Protein AF-A0A956G0X5-F1 (afdb_monomer_lite)

Radius of gyration: 22.94 Å; chains: 1; bounding box: 57×47×52 Å

Sequence (205 aa):
MPIHPADAVPEKAQKAVDRIFSPLANEHLVLVYDRTVFGSAKKGMLVTDQRIIVYDDEEQRSVRYAQLTYAYWIALDAPHYKLVLTHDDGTSELNIYTNDAAHLDRIVELIRAQAAPDAWRDAEAAASDAREERIAEAAAVASDGRPIRVNSAPHIDPLCPHCEAPLQSVNERTLDGLLGVRYVYFCPSCRKVLGMSHRQGYLLS

Secondary structure (DSSP, 8-state):
-PPPTTS---HHHHHHHHHHHTT-TT--EEEEEE--TTS--SSEEEEESSEEEEE-SS-EEEEEGGGEEEEEEEEEETTEEEEEEEETTS--EEEEEES-HHHHHHHHHHHHHHS-HHHHHHHHHHHHHHHHHHHHHHHHHHHT---------TTSPPBPTTT--B-S--EEEEE--TTSEEEEEE-TTT--EEEEEEE------

Structure (mmCIF, N/CA/C/O backbone):
data_AF-A0A956G0X5-F1
#
_entry.id   AF-A0A956G0X5-F1
#
loop_
_atom_site.group_PDB
_atom_site.id
_atom_site.type_symbol
_atom_site.label_atom_id
_atom_site.label_alt_id
_atom_site.label_comp_id
_atom_site.label_asym_id
_atom_site.label_entity_id
_atom_site.label_seq_id
_atom_site.pdbx_PDB_ins_code
_atom_site.Cartn_x
_atom_site.Cartn_y
_atom_site.Cartn_z
_atom_site.occupancy
_atom_site.B_iso_or_equiv
_atom_site.auth_seq_id
_atom_site.auth_comp_id
_atom_site.auth_asym_id
_atom_site.auth_atom_id
_atom_site.pdbx_PDB_model_num
ATOM 1 N N . MET A 1 1 ? -23.909 -1.892 0.230 1.00 31.11 1 MET A N 1
ATOM 2 C CA . MET A 1 1 ? -25.076 -2.658 0.702 1.00 31.11 1 MET A CA 1
ATOM 3 C C . MET A 1 1 ? -24.613 -3.373 1.962 1.00 31.11 1 MET A C 1
ATOM 5 O O . MET A 1 1 ? -23.587 -4.037 1.859 1.00 31.11 1 MET A O 1
ATOM 9 N N . PRO A 1 2 ? -25.200 -3.131 3.146 1.00 34.50 2 PRO A N 1
ATOM 10 C CA . PRO A 1 2 ? -24.786 -3.844 4.351 1.00 34.50 2 PRO A CA 1
ATOM 11 C C . PRO A 1 2 ? -25.126 -5.326 4.167 1.00 34.50 2 PRO A C 1
ATOM 13 O O . PRO A 1 2 ? -26.226 -5.647 3.724 1.00 34.50 2 PRO A O 1
ATOM 16 N N . ILE A 1 3 ? -24.162 -6.204 4.426 1.00 39.19 3 ILE A N 1
ATOM 17 C CA . ILE A 1 3 ? -24.359 -7.653 4.351 1.00 39.19 3 ILE A CA 1
ATOM 18 C C . ILE A 1 3 ? -25.134 -8.042 5.612 1.00 39.19 3 ILE A C 1
ATOM 20 O O . ILE A 1 3 ? -24.679 -7.757 6.721 1.00 39.19 3 ILE A O 1
ATOM 24 N N . HIS A 1 4 ? -26.327 -8.616 5.458 1.00 35.88 4 HIS A N 1
ATOM 25 C CA . HIS A 1 4 ? -27.122 -9.061 6.597 1.00 35.88 4 HIS A CA 1
ATOM 26 C C . HIS A 1 4 ? -26.483 -10.348 7.156 1.00 35.88 4 HIS A C 1
ATOM 28 O O . HIS A 1 4 ? -26.046 -11.181 6.364 1.00 35.88 4 HIS A O 1
ATOM 34 N N . PRO A 1 5 ? -26.470 -10.597 8.480 1.00 38.72 5 PRO A N 1
ATOM 35 C CA . PRO A 1 5 ? -25.886 -11.815 9.068 1.00 38.72 5 PRO A CA 1
ATOM 36 C C . PRO A 1 5 ? -26.477 -13.146 8.560 1.00 38.72 5 PRO A C 1
ATOM 38 O O . PRO A 1 5 ? -25.968 -14.211 8.893 1.00 38.72 5 PRO A O 1
ATOM 41 N N . ALA A 1 6 ? -27.574 -13.089 7.797 1.00 37.09 6 ALA A N 1
ATOM 42 C CA . ALA A 1 6 ? -28.260 -14.231 7.201 1.00 37.09 6 ALA A CA 1
ATOM 43 C C . ALA A 1 6 ? -27.897 -14.468 5.721 1.00 37.09 6 ALA A C 1
ATOM 45 O O . ALA A 1 6 ? -28.262 -15.507 5.171 1.00 37.09 6 ALA A O 1
ATOM 46 N N . ASP A 1 7 ? -27.183 -13.542 5.076 1.00 45.19 7 ASP A N 1
ATOM 47 C CA . ASP A 1 7 ? -26.684 -13.742 3.721 1.00 45.19 7 ASP A CA 1
ATOM 48 C C . ASP A 1 7 ? -25.451 -14.641 3.805 1.00 45.19 7 ASP A C 1
ATOM 50 O O . ASP A 1 7 ? -24.482 -14.312 4.490 1.00 45.19 7 ASP A O 1
ATOM 54 N N . ALA A 1 8 ? -25.505 -15.804 3.151 1.00 45.50 8 ALA A N 1
ATOM 55 C CA . ALA A 1 8 ? -24.437 -16.793 3.193 1.00 45.50 8 ALA A CA 1
ATOM 56 C C . ALA A 1 8 ? -23.103 -16.150 2.789 1.00 45.50 8 ALA A C 1
ATOM 58 O O . ALA A 1 8 ? -22.844 -15.889 1.612 1.00 45.50 8 ALA A O 1
ATOM 59 N N . VAL A 1 9 ? -22.256 -15.892 3.786 1.00 52.81 9 VAL A N 1
ATOM 60 C CA . VAL A 1 9 ? -20.883 -15.444 3.589 1.00 52.81 9 VAL A CA 1
ATOM 61 C C . VAL A 1 9 ? -20.211 -16.500 2.704 1.00 52.81 9 VAL A C 1
ATOM 63 O O . VAL A 1 9 ? -20.214 -17.677 3.075 1.00 52.81 9 VAL A O 1
ATOM 66 N N . PRO A 1 10 ? -19.673 -16.142 1.519 1.00 61.59 10 PRO A N 1
ATOM 67 C CA . PRO A 1 10 ? -19.017 -17.111 0.649 1.00 61.59 10 PRO A CA 1
ATOM 68 C C . PRO A 1 10 ? -17.988 -17.914 1.447 1.00 61.59 10 PRO A C 1
ATOM 70 O O . PRO A 1 10 ? -17.246 -17.326 2.227 1.00 61.59 10 PRO A O 1
ATOM 73 N N . GLU A 1 11 ? -17.894 -19.231 1.248 1.00 60.16 11 GLU A N 1
ATOM 74 C CA . GLU A 1 11 ? -17.030 -20.135 2.039 1.00 60.16 11 GLU A CA 1
ATOM 75 C C . GLU A 1 11 ? -15.581 -19.616 2.201 1.00 60.16 11 GLU A C 1
ATOM 77 O O . GLU A 1 11 ? -14.919 -19.844 3.211 1.00 60.16 11 GLU A O 1
ATOM 82 N N . LYS A 1 12 ? -15.085 -18.857 1.216 1.00 56.78 12 LYS A N 1
ATOM 83 C CA . LYS A 1 12 ? -13.779 -18.182 1.261 1.00 56.78 12 LYS A CA 1
ATOM 84 C C . LYS A 1 12 ? -13.728 -17.003 2.231 1.00 56.78 12 LYS A C 1
ATOM 86 O O . LYS A 1 12 ? -12.750 -16.871 2.959 1.00 56.78 12 LYS A O 1
ATOM 91 N N . ALA A 1 13 ? -14.765 -16.172 2.249 1.00 55.47 13 ALA A N 1
ATOM 92 C CA . ALA A 1 13 ? -14.918 -15.129 3.249 1.00 55.47 13 ALA A CA 1
ATOM 93 C C . ALA A 1 13 ? -15.118 -15.753 4.635 1.00 55.47 13 ALA A C 1
ATOM 95 O O . ALA A 1 13 ? -14.538 -15.244 5.580 1.00 55.47 13 ALA A O 1
ATOM 96 N N . GLN A 1 14 ? -15.789 -16.906 4.748 1.00 64.94 14 GLN A N 1
ATOM 97 C CA . GLN A 1 14 ? -15.872 -17.637 6.015 1.00 64.94 14 GLN A CA 1
ATOM 98 C C . GLN A 1 14 ? -14.503 -18.164 6.464 1.00 64.94 14 GLN A C 1
ATOM 100 O O . GLN A 1 14 ? -14.153 -17.996 7.615 1.00 64.94 14 GLN A O 1
ATOM 105 N N . LYS A 1 15 ? -13.666 -18.708 5.571 1.00 67.06 15 LYS A N 1
ATOM 106 C CA . LYS A 1 15 ? -12.288 -19.126 5.908 1.00 67.06 15 LYS A CA 1
ATOM 107 C C . LYS A 1 15 ? -11.374 -17.958 6.283 1.00 67.06 15 LYS A C 1
ATOM 109 O O . LYS A 1 15 ? -10.538 -18.100 7.174 1.00 67.06 15 LYS A O 1
ATOM 1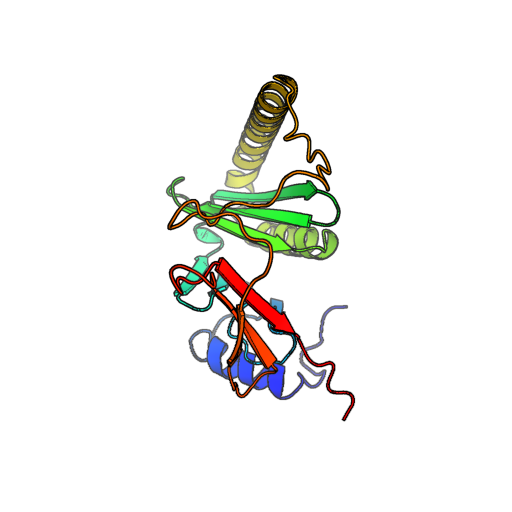14 N N . ALA A 1 16 ? -11.505 -16.827 5.587 1.00 61.84 16 ALA A N 1
ATOM 115 C CA . ALA A 1 16 ? -10.827 -15.588 5.951 1.00 61.84 16 ALA A CA 1
ATOM 116 C C . ALA A 1 16 ? -11.294 -15.132 7.333 1.00 61.84 16 ALA A C 1
ATOM 118 O O . ALA A 1 16 ? -10.460 -14.850 8.185 1.00 61.84 16 ALA A O 1
ATOM 119 N N . VAL A 1 17 ? -12.609 -15.161 7.565 1.00 64.38 17 VAL A N 1
ATOM 120 C CA . VAL A 1 17 ? -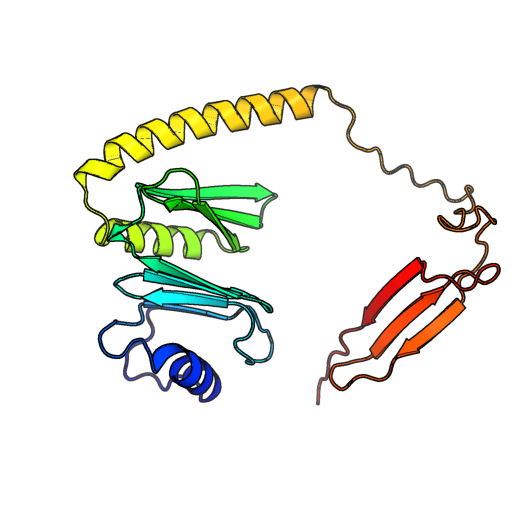13.224 -14.911 8.860 1.00 64.38 17 VAL A CA 1
ATOM 121 C C . VAL A 1 17 ? -12.643 -15.881 9.882 1.00 64.38 17 VAL A C 1
ATOM 123 O O . VAL A 1 17 ? -11.887 -15.426 10.705 1.00 64.38 17 VAL A O 1
ATOM 126 N N . ASP A 1 18 ? -12.816 -17.192 9.805 1.00 70.62 18 ASP A N 1
ATOM 127 C CA . ASP A 1 18 ? -12.352 -18.168 10.804 1.00 70.62 18 ASP A CA 1
ATOM 128 C C . ASP A 1 18 ? -10.854 -18.056 11.137 1.00 70.62 18 ASP A C 1
ATOM 130 O O . ASP A 1 18 ? -10.467 -18.070 12.309 1.00 70.62 18 ASP A O 1
ATOM 134 N N . ARG A 1 19 ? -9.996 -17.888 10.120 1.00 67.62 19 ARG A N 1
ATOM 135 C CA . ARG A 1 19 ? -8.547 -17.717 10.315 1.00 67.62 19 ARG A CA 1
ATOM 136 C C . ARG A 1 19 ? -8.217 -16.428 11.061 1.00 67.62 19 ARG A C 1
ATOM 138 O O . ARG A 1 19 ? -7.242 -16.387 11.808 1.00 67.62 19 ARG A O 1
ATOM 145 N N . ILE A 1 20 ? -9.001 -15.384 10.831 1.00 63.34 20 ILE A N 1
ATOM 146 C CA . ILE A 1 20 ? -8.772 -14.064 11.395 1.00 63.34 20 ILE A CA 1
ATOM 147 C C . ILE A 1 20 ? -9.563 -13.831 12.706 1.00 63.34 20 ILE A C 1
ATOM 149 O O . ILE A 1 20 ? -9.096 -13.131 13.602 1.00 63.34 20 ILE A O 1
ATOM 153 N N . PHE A 1 21 ? -10.742 -14.429 12.839 1.00 63.41 21 PHE A N 1
ATOM 154 C CA . PHE A 1 21 ? -11.758 -14.186 13.862 1.00 63.41 21 PHE A CA 1
ATOM 155 C C . PHE A 1 21 ? -11.659 -15.116 15.056 1.00 63.41 21 PHE A C 1
ATOM 157 O O . PHE A 1 21 ? -12.250 -14.806 16.086 1.00 63.41 21 PHE A O 1
ATOM 164 N N . SER A 1 22 ? -10.902 -16.215 14.983 1.00 61.28 22 SER A N 1
ATOM 165 C CA . SER A 1 22 ? -10.659 -17.044 16.169 1.00 61.28 22 SER A CA 1
ATOM 166 C C . SER A 1 22 ? -10.183 -16.240 17.405 1.00 61.28 22 SER A C 1
ATOM 168 O O . SER A 1 22 ? -10.593 -16.600 18.507 1.00 61.28 22 SER A O 1
ATOM 170 N N . PRO A 1 23 ? -9.387 -15.151 17.281 1.00 60.28 23 PRO A N 1
ATOM 171 C CA . PRO A 1 23 ? -9.062 -14.253 18.402 1.00 60.28 23 PRO A CA 1
ATOM 172 C C . PRO A 1 23 ? -10.062 -13.102 18.673 1.00 60.28 23 PRO A C 1
ATOM 174 O O . PRO A 1 23 ? -9.815 -12.300 19.574 1.00 60.28 23 PRO A O 1
ATOM 177 N N . LEU A 1 24 ? -11.166 -12.982 17.929 1.00 67.81 24 LEU A N 1
ATOM 178 C CA . LEU A 1 24 ? -12.111 -11.849 17.969 1.00 67.81 24 LEU A CA 1
ATOM 179 C C . LEU A 1 24 ? -13.479 -12.204 18.576 1.00 67.81 24 LEU A C 1
ATOM 181 O O . LEU A 1 24 ? -14.468 -11.555 18.261 1.00 67.81 24 LEU A O 1
ATOM 185 N N . ALA A 1 25 ? -13.557 -13.220 19.440 1.00 68.69 25 ALA A N 1
ATOM 186 C CA . ALA A 1 25 ? -14.817 -13.840 19.882 1.00 68.69 25 ALA A CA 1
ATOM 187 C C . ALA A 1 25 ? -15.908 -12.891 20.442 1.00 68.69 25 ALA A C 1
ATOM 189 O O . ALA A 1 25 ? -17.060 -13.302 20.526 1.00 68.69 25 ALA A O 1
ATOM 190 N N . ASN A 1 26 ? -15.569 -11.644 20.793 1.00 82.62 26 ASN A N 1
ATOM 191 C CA . ASN A 1 26 ? -16.489 -10.647 21.354 1.00 82.62 26 ASN A CA 1
ATOM 192 C C . ASN A 1 26 ? -16.575 -9.343 20.534 1.00 82.62 26 ASN A C 1
ATOM 194 O O . ASN A 1 26 ? -16.990 -8.322 21.074 1.00 82.62 26 ASN A O 1
ATOM 198 N N . GLU A 1 27 ? -16.139 -9.342 19.275 1.00 83.38 27 GLU A N 1
ATOM 199 C CA . GLU A 1 27 ? -16.185 -8.157 18.410 1.00 83.38 27 GLU A CA 1
ATOM 200 C C . GLU A 1 27 ? -17.103 -8.385 17.211 1.00 83.38 27 GLU A C 1
ATOM 202 O O . GLU A 1 27 ? -17.100 -9.454 16.592 1.00 83.38 27 GLU A O 1
ATOM 207 N N . HIS A 1 28 ? -17.878 -7.362 16.860 1.00 80.31 28 HIS A N 1
ATOM 208 C CA . HIS A 1 28 ? -18.750 -7.398 15.696 1.00 80.31 28 HIS A CA 1
ATOM 209 C C . HIS A 1 28 ? -17.973 -6.987 14.449 1.00 80.31 28 HIS A C 1
ATOM 211 O O . HIS A 1 28 ? -17.443 -5.882 14.353 1.00 80.31 28 HIS A O 1
ATOM 217 N N . LEU A 1 29 ? -17.923 -7.881 13.461 1.00 78.56 29 LEU A N 1
ATOM 218 C CA . LEU A 1 29 ? -17.375 -7.572 12.147 1.00 78.56 29 LEU A CA 1
ATOM 219 C C . LEU A 1 29 ? -18.247 -6.528 11.448 1.00 78.56 29 LEU A C 1
ATOM 221 O O . LEU A 1 29 ? -19.429 -6.772 11.208 1.00 78.56 29 LEU A O 1
ATOM 225 N N . VAL A 1 30 ? -17.648 -5.405 11.066 1.00 79.56 30 VAL A N 1
ATOM 226 C CA . VAL A 1 30 ? -18.334 -4.342 10.327 1.00 79.56 30 VAL A CA 1
ATOM 227 C C . VAL A 1 30 ? -17.977 -4.395 8.847 1.00 79.56 30 VAL A C 1
ATOM 229 O O . VAL A 1 30 ? -18.858 -4.333 7.990 1.00 79.56 30 VAL A O 1
ATOM 232 N N . LEU A 1 31 ? -16.686 -4.519 8.531 1.00 77.19 31 LEU A N 1
ATOM 233 C CA . LEU A 1 31 ? -16.206 -4.525 7.153 1.00 77.19 31 LEU A CA 1
ATOM 234 C C . LEU A 1 31 ? -15.001 -5.449 6.983 1.00 77.19 31 LEU A C 1
ATOM 236 O O . LEU A 1 31 ? -14.051 -5.427 7.763 1.00 77.19 31 LEU A O 1
ATOM 240 N N . VAL A 1 32 ? -15.052 -6.249 5.919 1.00 76.06 32 VAL A N 1
ATOM 241 C CA . VAL A 1 32 ? -13.928 -7.039 5.412 1.00 76.06 32 VAL A CA 1
ATOM 242 C C . VAL A 1 32 ? -13.505 -6.425 4.093 1.00 76.06 32 VAL A C 1
ATOM 244 O O . VAL A 1 32 ? -14.302 -6.326 3.161 1.00 76.06 32 VAL A O 1
ATOM 247 N N . TYR A 1 33 ? -12.241 -6.050 4.003 1.00 74.19 33 TYR A N 1
ATOM 248 C CA . TYR A 1 33 ? -11.612 -5.629 2.769 1.00 74.19 33 TYR A CA 1
ATOM 249 C C . TYR A 1 33 ? -10.483 -6.603 2.437 1.00 74.19 33 TYR A C 1
ATOM 251 O O . TYR A 1 33 ? -9.411 -6.560 3.034 1.00 74.19 33 TYR A O 1
ATOM 259 N N . ASP A 1 34 ? -10.729 -7.506 1.491 1.00 71.88 34 ASP A N 1
ATOM 260 C CA . ASP A 1 34 ? -9.732 -8.470 1.020 1.00 71.88 34 ASP A CA 1
ATOM 261 C C . ASP A 1 34 ? -9.094 -7.946 -0.273 1.00 71.88 34 ASP A C 1
ATOM 263 O O . ASP A 1 34 ? -9.771 -7.771 -1.288 1.00 71.88 34 ASP A O 1
ATOM 267 N N . ARG A 1 35 ? -7.781 -7.687 -0.247 1.00 65.31 35 ARG A N 1
ATOM 268 C CA . ARG A 1 35 ? -7.014 -7.292 -1.443 1.00 65.31 35 ARG A CA 1
ATOM 269 C C . ARG A 1 35 ? -6.514 -8.484 -2.242 1.00 65.31 35 ARG A C 1
ATOM 271 O O . ARG A 1 35 ? -5.899 -8.310 -3.295 1.00 65.31 35 ARG A O 1
ATOM 278 N N . THR A 1 36 ? -6.744 -9.701 -1.771 1.00 55.84 36 THR A N 1
ATOM 279 C CA . THR A 1 36 ? -6.369 -10.895 -2.509 1.00 55.84 36 THR A CA 1
ATOM 280 C C . THR A 1 36 ? -7.469 -11.225 -3.514 1.00 55.84 36 THR A C 1
ATOM 282 O O . THR A 1 36 ? -8.502 -11.787 -3.176 1.00 55.84 36 THR A O 1
ATOM 285 N N . VAL A 1 37 ? -7.209 -10.926 -4.793 1.00 41.72 37 VAL A N 1
ATOM 286 C CA . VAL A 1 37 ? -8.081 -11.258 -5.946 1.00 41.72 37 VAL A CA 1
ATOM 287 C C . VAL A 1 37 ? -8.509 -12.742 -5.959 1.00 41.72 37 VAL A C 1
ATOM 289 O O . VAL A 1 37 ? -9.504 -13.103 -6.578 1.00 41.72 37 VAL A O 1
ATOM 292 N N . PHE A 1 38 ? -7.791 -13.612 -5.236 1.00 37.41 38 PHE A N 1
ATOM 293 C CA . PHE A 1 38 ? -8.012 -15.057 -5.202 1.00 37.41 38 PHE A CA 1
ATOM 294 C C . PHE A 1 38 ? -8.271 -15.667 -3.806 1.00 37.41 38 PHE A C 1
ATOM 296 O O . PHE A 1 38 ? -8.192 -16.887 -3.662 1.00 37.41 38 PHE A O 1
ATOM 303 N N . GLY A 1 39 ? -8.654 -14.878 -2.793 1.00 41.69 39 GLY A N 1
ATOM 304 C CA . GLY A 1 39 ? -9.227 -15.404 -1.540 1.00 41.69 39 GLY A CA 1
ATOM 305 C C . GLY A 1 39 ? -8.247 -16.162 -0.639 1.00 41.69 39 GLY A C 1
ATOM 306 O O . GLY A 1 39 ? -8.592 -17.199 -0.074 1.00 41.69 39 GLY A O 1
ATOM 307 N N . SER A 1 40 ? -7.013 -15.663 -0.526 1.00 52.97 40 SER A N 1
ATOM 308 C CA . SER A 1 40 ? -6.027 -16.193 0.433 1.00 52.97 40 SER A CA 1
ATOM 309 C C . SER A 1 40 ? -5.979 -15.406 1.746 1.00 52.97 40 SER A C 1
ATOM 311 O O . SER A 1 40 ? -5.294 -15.845 2.674 1.00 52.97 40 SER A O 1
ATOM 313 N N . ALA A 1 41 ? -6.677 -14.261 1.814 1.00 53.56 41 ALA A N 1
ATOM 314 C CA . ALA A 1 41 ? -6.747 -13.357 2.964 1.00 53.56 41 ALA A CA 1
ATOM 315 C C . ALA A 1 41 ? -5.373 -12.941 3.528 1.00 53.56 41 ALA A C 1
ATOM 317 O O . ALA A 1 41 ? -5.246 -12.606 4.700 1.00 53.56 41 ALA A O 1
ATOM 318 N N . LYS A 1 42 ? -4.320 -12.998 2.698 1.00 59.88 42 LYS A N 1
ATOM 319 C CA . LYS A 1 42 ? -2.946 -12.638 3.088 1.00 59.88 42 LYS A CA 1
ATOM 320 C C . LYS A 1 42 ? -2.730 -11.131 3.175 1.00 59.88 42 LYS A C 1
ATOM 322 O O . LYS A 1 42 ? -1.891 -10.689 3.942 1.00 59.88 42 LYS A O 1
ATOM 327 N N . LYS A 1 43 ? -3.485 -10.365 2.383 1.00 72.38 43 LYS A N 1
ATOM 328 C CA . LYS A 1 43 ? -3.455 -8.904 2.376 1.00 72.38 43 LYS A CA 1
ATOM 329 C C . LYS A 1 43 ? -4.858 -8.366 2.449 1.00 72.38 43 LYS A C 1
ATOM 331 O O . LYS A 1 43 ? -5.691 -8.690 1.602 1.00 72.38 43 LYS A O 1
ATOM 336 N N . GLY A 1 44 ? -5.106 -7.518 3.424 1.00 77.00 44 GLY A N 1
ATOM 337 C CA . GLY A 1 44 ? -6.434 -6.983 3.616 1.00 77.00 44 GLY A CA 1
ATOM 338 C C . GLY A 1 44 ? -6.550 -6.180 4.887 1.00 77.00 44 GLY A C 1
ATOM 339 O O . GLY A 1 44 ? -5.578 -5.920 5.592 1.00 77.00 44 GLY A O 1
ATOM 340 N N . MET A 1 45 ? -7.775 -5.784 5.158 1.00 81.88 45 MET A N 1
ATOM 341 C CA . MET A 1 45 ? -8.140 -5.030 6.330 1.00 81.88 45 MET A CA 1
ATOM 342 C C . MET A 1 45 ? -9.462 -5.560 6.855 1.00 81.88 45 MET A C 1
ATOM 344 O O . MET A 1 45 ? -10.393 -5.825 6.096 1.00 81.88 45 MET A O 1
ATOM 348 N N . LEU A 1 46 ? -9.536 -5.682 8.167 1.00 83.00 46 LEU A N 1
ATOM 349 C CA . LEU A 1 46 ? -10.770 -5.872 8.889 1.00 83.00 46 LEU A CA 1
ATOM 350 C C . LEU A 1 46 ? -11.078 -4.650 9.719 1.00 83.00 46 LEU A C 1
ATOM 352 O O . LEU A 1 46 ? -10.191 -4.036 10.306 1.00 83.00 46 LEU A O 1
ATOM 356 N N . VAL A 1 47 ? -12.359 -4.353 9.794 1.00 82.38 47 VAL A N 1
ATOM 357 C CA . VAL A 1 47 ? -12.918 -3.296 10.616 1.00 82.38 47 VAL A CA 1
ATOM 358 C C . VAL A 1 47 ? -13.962 -3.970 11.489 1.00 82.38 47 VAL A C 1
ATOM 360 O O . VAL A 1 47 ? -14.943 -4.519 10.979 1.00 82.38 47 VAL A O 1
ATOM 363 N N . THR A 1 48 ? -13.721 -3.984 12.793 1.00 86.00 48 THR A N 1
ATOM 364 C CA . THR A 1 48 ? -14.710 -4.390 13.789 1.00 86.00 48 THR A CA 1
ATOM 365 C C . THR A 1 48 ? -15.349 -3.153 14.405 1.00 86.00 48 THR A C 1
ATOM 367 O O . THR A 1 48 ? -15.010 -2.019 14.062 1.00 86.00 48 THR A O 1
ATOM 370 N N . ASP A 1 49 ? -16.285 -3.355 15.315 1.00 81.81 49 ASP A N 1
ATOM 371 C CA . ASP A 1 49 ? -16.836 -2.314 16.177 1.00 81.81 49 ASP A CA 1
ATOM 372 C C . ASP A 1 49 ? -15.829 -1.782 17.213 1.00 81.81 49 ASP A C 1
ATOM 374 O O . ASP A 1 49 ? -16.063 -0.722 17.787 1.00 81.81 49 ASP A O 1
ATOM 378 N N . GLN A 1 50 ? -14.681 -2.444 17.412 1.00 84.19 50 GLN A N 1
ATOM 379 C CA . GLN A 1 50 ? -13.668 -2.027 18.393 1.00 84.19 50 GLN A CA 1
ATOM 380 C C . GLN A 1 50 ? -12.306 -1.640 17.808 1.00 84.19 50 GLN A C 1
ATOM 382 O O . GLN A 1 50 ? -11.539 -0.925 18.467 1.00 84.19 50 GLN A O 1
ATOM 387 N N . ARG A 1 51 ? -11.943 -2.145 16.625 1.00 87.12 51 ARG A N 1
ATOM 388 C CA . ARG A 1 51 ? -10.604 -1.952 16.052 1.00 87.12 51 ARG A CA 1
ATOM 389 C C . ARG A 1 51 ? -10.549 -2.130 14.545 1.00 87.12 51 ARG A C 1
ATOM 391 O O . ARG A 1 51 ? -11.393 -2.779 13.932 1.00 87.12 51 ARG A O 1
ATOM 398 N N . ILE A 1 52 ? -9.458 -1.628 13.981 1.00 84.81 52 ILE A N 1
ATOM 399 C CA . ILE A 1 52 ? -9.014 -1.939 12.625 1.00 84.81 52 ILE A CA 1
ATOM 400 C C . ILE A 1 52 ? -7.839 -2.902 12.710 1.00 84.81 52 ILE A C 1
ATOM 402 O O . ILE A 1 52 ? -6.936 -2.733 13.530 1.00 84.81 52 ILE A O 1
ATOM 406 N N . ILE A 1 53 ? -7.845 -3.923 11.862 1.00 84.75 53 ILE A N 1
ATOM 407 C CA . ILE A 1 53 ? -6.772 -4.906 11.757 1.00 84.75 53 ILE A CA 1
ATOM 408 C C . ILE A 1 53 ? -6.309 -4.941 10.311 1.00 84.75 53 ILE A C 1
ATOM 410 O O . ILE A 1 53 ? -7.112 -5.167 9.411 1.00 84.75 53 ILE A O 1
ATOM 414 N N . VAL A 1 54 ? -5.022 -4.719 10.082 1.00 81.81 54 VAL A N 1
ATOM 415 C CA . VAL A 1 54 ? -4.407 -4.748 8.758 1.00 81.81 54 VAL A CA 1
ATOM 416 C C . VAL A 1 54 ? -3.495 -5.961 8.663 1.00 81.81 54 VAL A C 1
ATOM 418 O O . VAL A 1 54 ? -2.669 -6.214 9.542 1.00 81.81 54 VAL A O 1
ATOM 421 N N . TYR A 1 55 ? -3.675 -6.699 7.574 1.00 79.12 55 TYR A N 1
ATOM 422 C CA . TYR A 1 55 ? -2.875 -7.850 7.189 1.00 79.12 55 TYR A CA 1
ATOM 423 C C . TYR A 1 55 ? -1.978 -7.456 6.024 1.00 79.12 55 TYR A C 1
ATOM 425 O O . TYR A 1 55 ? -2.482 -7.031 4.977 1.00 79.12 55 TYR A O 1
ATOM 433 N N . ASP A 1 56 ? -0.675 -7.642 6.194 1.00 75.06 56 ASP A N 1
ATOM 434 C CA . ASP A 1 56 ? 0.295 -7.681 5.100 1.00 75.06 56 ASP A CA 1
ATOM 435 C C . ASP A 1 56 ? 1.047 -9.023 5.122 1.00 75.06 56 ASP A C 1
ATOM 437 O O . ASP A 1 56 ? 0.918 -9.802 6.068 1.00 75.06 56 ASP A O 1
ATOM 441 N N . ASP A 1 57 ? 1.831 -9.308 4.079 1.00 71.50 57 ASP A N 1
ATOM 442 C CA . ASP A 1 57 ? 2.544 -10.581 3.895 1.00 71.50 57 ASP A CA 1
ATOM 443 C C . ASP A 1 57 ? 3.443 -10.955 5.087 1.00 71.50 57 ASP A C 1
ATOM 445 O O . ASP A 1 57 ? 3.707 -12.140 5.300 1.00 71.50 57 ASP A O 1
ATOM 449 N N . GLU A 1 58 ? 3.912 -9.963 5.846 1.00 72.19 58 GLU A N 1
ATOM 450 C CA . GLU A 1 58 ? 4.936 -10.125 6.882 1.00 72.19 58 GLU A CA 1
ATOM 451 C C . GLU A 1 58 ? 4.424 -9.859 8.302 1.00 72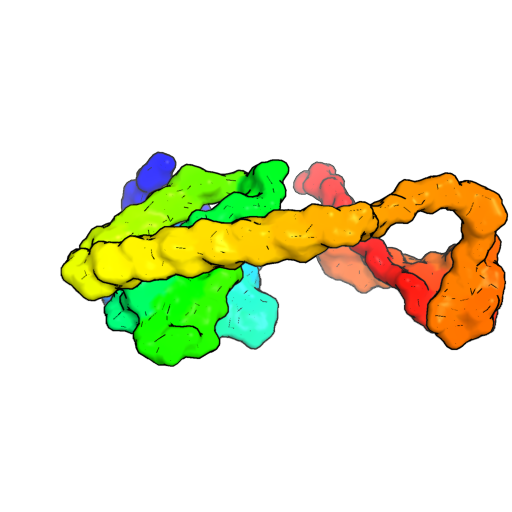.19 58 GLU A C 1
ATOM 453 O O . GLU A 1 58 ? 5.008 -10.353 9.266 1.00 72.19 58 GLU A O 1
ATOM 458 N N . GLU A 1 59 ? 3.333 -9.103 8.456 1.00 77.88 59 GLU A N 1
ATOM 459 C CA . GLU A 1 59 ? 2.916 -8.597 9.761 1.00 77.88 59 GLU A CA 1
ATOM 460 C C . GLU A 1 59 ? 1.397 -8.416 9.859 1.00 77.88 59 GLU A C 1
ATOM 462 O O . GLU A 1 59 ? 0.723 -7.997 8.913 1.00 77.88 59 GLU A O 1
ATOM 467 N N . GLN A 1 60 ? 0.862 -8.701 11.046 1.00 81.56 60 GLN A N 1
ATOM 468 C CA . GLN A 1 60 ? -0.489 -8.323 11.438 1.00 81.56 60 GLN A CA 1
ATOM 469 C C . GLN A 1 60 ? -0.399 -7.129 12.385 1.00 81.56 60 GLN A C 1
ATOM 471 O O . GLN A 1 60 ? 0.157 -7.242 13.477 1.00 81.56 60 GLN A O 1
ATOM 476 N N . ARG A 1 61 ? -1.003 -6.005 11.997 1.00 81.81 61 ARG A N 1
ATOM 477 C CA . ARG A 1 61 ? -1.108 -4.809 12.843 1.00 81.81 61 ARG A CA 1
ATOM 478 C C . ARG A 1 61 ? -2.560 -4.591 13.228 1.00 81.81 61 ARG A C 1
ATOM 480 O O . ARG A 1 61 ? -3.447 -4.735 12.393 1.00 81.81 61 ARG A O 1
ATOM 487 N N . SER A 1 62 ? -2.824 -4.244 14.482 1.00 83.62 62 SER A N 1
ATOM 488 C CA . SER A 1 62 ? -4.177 -3.923 14.942 1.00 83.62 62 SER A CA 1
ATOM 489 C C . SER A 1 62 ? -4.186 -2.651 15.763 1.00 83.62 62 SER A C 1
ATOM 491 O O . SER A 1 62 ? -3.327 -2.492 16.627 1.00 83.62 62 SER A O 1
ATOM 493 N N . VAL A 1 63 ? -5.194 -1.814 15.546 1.00 82.38 63 VAL A N 1
ATOM 494 C CA . VAL A 1 63 ? -5.366 -0.535 16.229 1.00 82.38 63 VAL A CA 1
ATOM 495 C C . VAL A 1 63 ? -6.778 -0.448 16.789 1.00 82.38 63 VAL A C 1
ATOM 497 O O . VAL A 1 63 ? -7.746 -0.507 16.029 1.00 82.38 63 VAL A O 1
ATOM 500 N N . ARG A 1 64 ? -6.912 -0.327 18.115 1.00 84.38 64 ARG A N 1
ATOM 501 C CA . ARG A 1 64 ? -8.218 -0.102 18.754 1.00 84.38 64 ARG A CA 1
ATOM 502 C C . ARG A 1 64 ? -8.656 1.342 18.568 1.00 84.38 64 ARG A C 1
ATOM 504 O O . ARG A 1 64 ? -7.836 2.244 18.694 1.00 84.38 64 ARG A O 1
ATOM 511 N N . TYR A 1 65 ? -9.953 1.570 18.367 1.00 82.50 65 TYR A N 1
ATOM 512 C CA . TYR A 1 65 ? -10.485 2.931 18.218 1.00 82.50 65 TYR A CA 1
ATOM 513 C C . TYR A 1 65 ? -10.223 3.806 19.440 1.00 82.50 65 TYR A C 1
ATOM 515 O O . TYR A 1 65 ? -9.917 4.980 19.292 1.00 82.50 65 TYR A O 1
ATOM 523 N N . ALA A 1 66 ? -10.246 3.218 20.638 1.00 77.75 66 ALA A N 1
ATOM 524 C CA . ALA A 1 66 ? -9.914 3.918 21.878 1.00 77.75 66 ALA A CA 1
ATOM 525 C C . ALA A 1 66 ? -8.459 4.425 21.945 1.00 77.75 66 ALA A C 1
ATOM 527 O O . ALA A 1 66 ? -8.146 5.225 22.816 1.00 77.75 66 ALA A O 1
ATOM 528 N N . GLN A 1 67 ? -7.576 3.939 21.066 1.00 81.44 67 GLN A N 1
ATOM 529 C CA . GLN A 1 67 ? -6.172 4.353 20.977 1.00 81.44 67 GLN A CA 1
ATOM 530 C C . GLN A 1 67 ? -5.926 5.325 19.816 1.00 81.44 67 GLN A C 1
ATOM 532 O O . GLN A 1 67 ? -4.789 5.731 19.598 1.00 81.44 67 GLN A O 1
ATOM 537 N N . LEU A 1 68 ? -6.958 5.659 19.034 1.00 81.62 68 LEU A N 1
ATOM 538 C CA . LEU A 1 68 ? -6.840 6.598 17.926 1.00 81.62 68 LEU A CA 1
ATOM 539 C C . LEU A 1 68 ? -7.073 8.024 18.412 1.00 81.62 68 LEU A C 1
ATOM 541 O O . LEU A 1 68 ? -8.095 8.320 19.027 1.00 81.62 68 LEU A O 1
ATOM 545 N N . THR A 1 69 ? -6.157 8.915 18.049 1.00 78.81 69 THR A N 1
ATOM 546 C CA . THR A 1 69 ? -6.308 10.363 18.240 1.00 78.81 69 THR A CA 1
ATOM 547 C C . THR A 1 69 ? -7.135 10.969 17.115 1.00 78.81 69 THR A C 1
ATOM 549 O O . THR A 1 69 ? -7.989 11.821 17.346 1.00 78.81 69 THR A O 1
ATOM 552 N N . TYR A 1 70 ? -6.891 10.534 15.876 1.00 78.25 70 TYR A N 1
ATOM 553 C CA . TYR A 1 70 ? -7.659 10.972 14.716 1.00 78.25 70 TYR A CA 1
ATOM 554 C C . TYR A 1 70 ? -7.560 9.985 13.548 1.00 78.25 70 TYR A C 1
ATOM 556 O O . TYR A 1 70 ? -6.615 9.202 13.428 1.00 78.25 70 TYR A O 1
ATOM 564 N N . ALA A 1 71 ? -8.547 10.071 12.655 1.00 82.12 71 ALA A N 1
ATOM 565 C CA . ALA A 1 71 ? -8.601 9.362 11.386 1.00 82.12 71 ALA A CA 1
ATOM 566 C C . ALA A 1 71 ? -9.091 10.306 10.281 1.00 82.12 71 ALA A C 1
ATOM 568 O O . ALA A 1 71 ? -10.136 10.941 10.431 1.00 82.12 71 ALA A O 1
ATOM 569 N N . TYR A 1 72 ? -8.363 10.389 9.170 1.00 79.62 72 TYR A N 1
ATOM 570 C CA . TYR A 1 72 ? -8.781 11.146 7.984 1.00 79.62 72 TYR A CA 1
ATOM 571 C C . TYR A 1 72 ? -8.243 10.498 6.715 1.00 79.62 72 TYR A C 1
ATOM 573 O O . TYR A 1 72 ? -7.290 9.724 6.761 1.00 79.62 72 TYR A O 1
ATOM 581 N N . TRP A 1 73 ? -8.809 10.845 5.562 1.00 80.81 73 TRP A N 1
ATOM 582 C CA . TRP A 1 73 ? -8.261 10.424 4.279 1.00 80.81 73 TRP A CA 1
ATOM 583 C C . TRP A 1 73 ? -7.853 11.601 3.390 1.00 80.81 73 TRP A C 1
ATOM 585 O O . TRP A 1 73 ? -8.399 12.705 3.470 1.00 80.81 73 TRP A O 1
ATOM 595 N N . ILE A 1 74 ? -6.860 11.352 2.538 1.00 77.31 74 ILE A N 1
ATOM 596 C CA . ILE A 1 74 ? -6.360 12.279 1.521 1.00 77.31 74 ILE A CA 1
ATOM 597 C C . ILE A 1 74 ? -6.412 11.624 0.139 1.00 77.31 74 ILE A C 1
ATOM 599 O O . ILE A 1 74 ? -6.214 10.415 0.008 1.00 77.31 74 ILE A O 1
ATOM 603 N N . ALA A 1 75 ? -6.685 12.422 -0.893 1.00 73.94 75 ALA A N 1
ATOM 604 C CA . ALA A 1 75 ? -6.513 12.009 -2.283 1.00 73.94 75 ALA A CA 1
ATOM 605 C C . ALA A 1 75 ? -5.034 12.155 -2.666 1.00 73.94 75 ALA A C 1
ATOM 607 O O . ALA A 1 75 ? -4.436 13.190 -2.373 1.00 73.94 75 ALA A O 1
ATOM 608 N N . LEU A 1 76 ? -4.453 11.131 -3.290 1.00 69.56 76 LEU A N 1
ATOM 609 C CA . LEU A 1 76 ? -3.073 11.170 -3.789 1.00 69.56 76 LEU A CA 1
ATOM 610 C C . LEU A 1 76 ? -3.066 11.615 -5.254 1.00 69.56 76 LEU A C 1
ATOM 612 O O . LEU A 1 76 ? -2.508 12.648 -5.604 1.00 69.56 76 LEU A O 1
ATOM 616 N N . ASP A 1 77 ? -3.761 10.850 -6.087 1.00 70.50 77 ASP A N 1
ATOM 617 C CA . ASP A 1 77 ? -3.954 11.046 -7.515 1.00 70.50 77 ASP A CA 1
ATOM 618 C C . ASP A 1 77 ? -5.196 10.241 -7.893 1.00 70.50 77 ASP A C 1
ATOM 620 O O . ASP A 1 77 ? -5.208 9.028 -7.731 1.00 70.50 77 ASP A O 1
ATOM 624 N N . ALA A 1 78 ? -6.290 10.882 -8.315 1.00 57.50 78 ALA A N 1
ATOM 625 C CA . ALA A 1 78 ? -7.536 10.153 -8.562 1.00 57.50 78 ALA A CA 1
ATOM 626 C C . ALA A 1 78 ? -7.296 8.967 -9.530 1.00 57.50 78 ALA A C 1
ATOM 628 O O . ALA A 1 78 ? -6.723 9.177 -10.602 1.00 57.50 78 ALA A O 1
ATOM 629 N N . PRO A 1 79 ? -7.725 7.734 -9.189 1.00 65.81 79 PRO A N 1
ATOM 630 C CA . PRO A 1 79 ? -8.665 7.376 -8.123 1.00 65.81 79 PRO A CA 1
ATOM 631 C C . PRO A 1 79 ? -8.022 6.919 -6.797 1.00 65.81 79 PRO A C 1
ATOM 633 O O . PRO A 1 79 ? -8.705 6.281 -6.015 1.00 65.81 79 PRO A O 1
ATOM 636 N N . HIS A 1 80 ? -6.744 7.161 -6.520 1.00 71.06 80 HIS A N 1
ATOM 637 C CA . HIS A 1 80 ? -6.056 6.666 -5.325 1.00 71.06 80 HIS A CA 1
ATOM 638 C C . HIS A 1 80 ? -6.212 7.584 -4.107 1.00 71.06 80 HIS A C 1
ATOM 640 O O . HIS A 1 80 ? -5.988 8.797 -4.151 1.00 71.06 80 HIS A O 1
ATOM 646 N N . TYR A 1 81 ? -6.522 6.958 -2.977 1.00 75.62 81 TYR A N 1
ATOM 647 C CA . TYR A 1 81 ? -6.741 7.591 -1.687 1.00 75.62 81 TYR A CA 1
ATOM 648 C C . TYR A 1 81 ? -5.903 6.912 -0.604 1.00 75.62 81 TYR A C 1
ATOM 650 O O . TYR A 1 81 ? -5.598 5.719 -0.694 1.00 75.62 81 TYR A O 1
ATOM 658 N N . LYS A 1 82 ? -5.567 7.672 0.438 1.00 79.00 82 LYS A N 1
ATOM 659 C CA . LYS A 1 82 ? -4.828 7.232 1.625 1.00 79.00 82 LYS A CA 1
ATOM 660 C C . LYS A 1 82 ? -5.625 7.602 2.874 1.00 79.00 82 LYS A C 1
ATOM 662 O O . LYS A 1 82 ? -5.811 8.784 3.135 1.00 79.00 82 LYS A O 1
ATOM 667 N N . LEU A 1 83 ? -6.069 6.615 3.642 1.00 79.88 83 LEU A N 1
ATOM 668 C CA . LEU A 1 83 ? -6.581 6.772 5.002 1.00 79.88 83 LEU A CA 1
ATOM 669 C C . LEU A 1 83 ? -5.397 6.743 5.973 1.00 79.88 83 LEU A C 1
ATOM 671 O O . LEU A 1 83 ? -4.587 5.816 5.938 1.00 79.88 83 LEU A O 1
ATOM 675 N N . VAL A 1 84 ? -5.302 7.775 6.800 1.00 79.25 84 VAL A N 1
ATOM 676 C CA . VAL A 1 84 ? -4.290 7.964 7.836 1.00 79.25 84 VAL A CA 1
ATOM 677 C C . VAL A 1 84 ? -4.979 7.811 9.183 1.00 79.25 84 VAL A C 1
ATOM 679 O O . VAL A 1 84 ? -5.960 8.503 9.465 1.00 79.25 84 VAL A O 1
ATOM 682 N N . LEU A 1 85 ? -4.469 6.892 9.994 1.00 82.25 85 LEU A N 1
ATOM 683 C CA . LEU A 1 85 ? -4.905 6.671 11.367 1.00 82.25 85 LEU A CA 1
ATOM 684 C C . LEU A 1 85 ? -3.721 6.953 12.285 1.00 82.25 85 LEU A C 1
ATOM 686 O O . LEU A 1 85 ? -2.664 6.346 12.098 1.00 82.25 85 LEU A O 1
ATOM 690 N N . THR A 1 86 ? -3.907 7.833 13.265 1.00 80.00 86 THR A N 1
ATOM 691 C CA . THR A 1 86 ? -2.835 8.220 14.188 1.00 80.00 86 THR A CA 1
ATOM 692 C C . THR A 1 86 ? -3.171 7.811 15.608 1.00 80.00 86 THR A C 1
ATOM 694 O O . THR A 1 86 ? -4.276 8.063 16.094 1.00 80.00 86 THR A O 1
ATOM 697 N N . HIS A 1 87 ? -2.195 7.190 16.264 1.00 79.62 87 HIS A N 1
ATOM 698 C CA . HIS A 1 87 ? -2.274 6.782 17.661 1.00 79.62 87 HIS A CA 1
ATOM 699 C C . HIS A 1 87 ? -2.188 7.953 18.651 1.00 79.62 87 HIS A C 1
ATOM 701 O O . HIS A 1 87 ? -1.740 9.053 18.322 1.00 79.62 87 HIS A O 1
ATOM 707 N N . ASP A 1 88 ? -2.609 7.691 19.884 1.00 75.69 88 ASP A N 1
ATOM 708 C CA . ASP A 1 88 ? -2.416 8.525 21.078 1.00 75.69 88 ASP A CA 1
ATOM 709 C C . ASP A 1 88 ? -0.949 8.876 21.348 1.00 75.69 88 ASP A C 1
ATOM 711 O O . ASP A 1 88 ? -0.650 9.975 21.814 1.00 75.69 88 ASP A O 1
ATOM 715 N N . ASP A 1 89 ? -0.025 7.990 20.983 1.00 74.50 89 ASP A N 1
ATOM 716 C CA . ASP A 1 89 ? 1.412 8.251 21.078 1.00 74.50 89 ASP A CA 1
ATOM 717 C C . ASP A 1 89 ? 1.941 9.272 20.050 1.00 74.50 89 ASP A C 1
ATOM 719 O O . ASP A 1 89 ? 3.073 9.734 20.180 1.00 74.50 89 ASP A O 1
ATOM 723 N N . GLY A 1 90 ? 1.148 9.634 19.033 1.00 65.88 90 GLY A N 1
ATOM 724 C CA . GLY A 1 90 ? 1.536 10.555 17.959 1.00 65.88 90 GLY A CA 1
ATOM 725 C C . GLY A 1 90 ? 2.676 10.061 17.054 1.00 65.88 90 GLY A C 1
ATOM 726 O O . GLY A 1 90 ? 3.100 10.791 16.161 1.00 65.88 90 GLY A O 1
ATOM 727 N N . THR A 1 91 ? 3.177 8.842 17.262 1.00 59.44 91 THR A N 1
ATOM 728 C CA . THR A 1 91 ? 4.349 8.279 16.568 1.00 59.44 91 THR A CA 1
ATOM 729 C C . THR A 1 91 ? 3.992 7.203 15.551 1.00 59.44 91 THR A C 1
ATOM 731 O O . THR A 1 91 ? 4.769 6.957 14.628 1.00 59.44 91 THR A O 1
ATOM 734 N N . SER A 1 92 ? 2.817 6.584 15.683 1.00 67.38 92 SER A N 1
ATOM 735 C CA . SER A 1 92 ? 2.397 5.485 14.815 1.00 67.38 92 SER A CA 1
ATOM 736 C C . SER A 1 92 ? 1.309 5.927 13.834 1.00 67.38 92 SER A C 1
ATOM 738 O O . SER A 1 92 ? 0.166 6.166 14.227 1.00 67.38 92 SER A O 1
ATOM 740 N N . GLU A 1 93 ? 1.658 5.992 12.544 1.00 74.25 93 GLU A N 1
ATOM 741 C CA . GLU A 1 93 ? 0.700 6.157 11.445 1.00 74.25 93 GLU A CA 1
ATOM 742 C C . GLU A 1 93 ? 0.382 4.804 10.796 1.00 74.25 93 GLU A C 1
ATOM 744 O O . GLU A 1 93 ? 1.267 4.123 10.262 1.00 74.25 93 GLU A O 1
ATOM 749 N N . LEU A 1 94 ? -0.899 4.436 10.759 1.00 73.12 94 LEU A N 1
ATOM 750 C CA . LEU A 1 94 ? -1.378 3.352 9.907 1.00 73.12 94 LEU A CA 1
ATOM 751 C C . LEU A 1 94 ? -1.948 3.941 8.616 1.00 73.12 94 LEU A C 1
ATOM 753 O O . LEU A 1 94 ? -2.948 4.657 8.618 1.00 73.12 94 LEU A O 1
ATOM 757 N N . ASN A 1 95 ? -1.284 3.615 7.508 1.00 74.50 95 ASN A N 1
ATOM 758 C CA . ASN A 1 95 ? -1.578 4.150 6.186 1.00 74.50 95 ASN A CA 1
ATOM 759 C C . ASN A 1 95 ? -2.274 3.089 5.328 1.00 74.50 95 ASN A C 1
ATOM 761 O O . ASN A 1 95 ? -1.661 2.093 4.940 1.00 74.50 95 ASN A O 1
ATOM 765 N N . ILE A 1 96 ? -3.550 3.307 5.015 1.00 72.00 96 ILE A N 1
ATOM 766 C CA . ILE A 1 96 ? -4.369 2.392 4.214 1.00 72.00 96 ILE A CA 1
ATOM 767 C C . ILE A 1 96 ? -4.655 3.043 2.868 1.00 72.00 96 ILE A C 1
ATOM 769 O O . ILE A 1 96 ? -5.256 4.109 2.795 1.00 72.00 96 ILE A O 1
ATOM 773 N N . TYR A 1 97 ? -4.252 2.386 1.788 1.00 75.12 97 TYR A N 1
ATOM 774 C CA . TYR A 1 97 ? -4.506 2.874 0.436 1.00 75.12 97 TYR A CA 1
ATOM 775 C C . TYR A 1 97 ? -5.791 2.245 -0.113 1.00 75.12 97 TYR A C 1
ATOM 777 O O . TYR A 1 97 ? -6.089 1.089 0.185 1.00 75.12 97 TYR A O 1
ATOM 785 N N . THR A 1 98 ? -6.548 2.948 -0.946 1.00 74.38 98 THR A N 1
ATOM 786 C CA . THR A 1 98 ? -7.695 2.384 -1.685 1.00 74.38 98 THR A CA 1
ATOM 787 C C . THR A 1 98 ? -8.007 3.229 -2.911 1.00 74.38 98 THR A C 1
ATOM 789 O O . THR A 1 98 ? -7.549 4.362 -3.006 1.00 74.38 98 THR A O 1
ATOM 792 N N . ASN A 1 99 ? -8.765 2.677 -3.854 1.00 76.06 99 ASN A N 1
ATOM 793 C CA . ASN A 1 99 ? -9.263 3.393 -5.024 1.00 76.06 99 ASN A CA 1
ATOM 794 C C . ASN A 1 99 ? -10.740 3.824 -4.905 1.00 76.06 99 ASN A C 1
ATOM 796 O O . ASN A 1 99 ? -11.348 4.244 -5.886 1.00 76.06 99 ASN A O 1
ATOM 800 N N . ASP A 1 100 ? -11.326 3.678 -3.716 1.00 78.75 100 ASP A N 1
ATOM 801 C CA . ASP A 1 100 ? -12.747 3.903 -3.458 1.00 78.75 100 ASP A CA 1
ATOM 802 C C . ASP A 1 100 ? -12.935 4.862 -2.275 1.00 78.75 100 ASP A C 1
ATOM 804 O O . ASP A 1 100 ? -12.807 4.470 -1.111 1.00 78.75 100 ASP A O 1
ATOM 808 N N . ALA A 1 101 ? -13.229 6.127 -2.584 1.00 76.25 101 ALA A N 1
ATOM 809 C CA . ALA A 1 101 ? -13.474 7.162 -1.581 1.00 76.25 101 ALA A CA 1
ATOM 810 C C . ALA A 1 101 ? -14.709 6.872 -0.718 1.00 76.25 101 ALA A C 1
ATOM 812 O O . ALA A 1 101 ? -14.669 7.092 0.489 1.00 76.25 101 ALA A O 1
ATOM 813 N N . ALA A 1 102 ? -15.776 6.311 -1.298 1.00 79.06 102 ALA A N 1
ATOM 814 C CA . ALA A 1 102 ? -17.014 6.050 -0.565 1.00 79.06 102 ALA A CA 1
ATOM 815 C C . ALA A 1 102 ? -16.816 4.979 0.520 1.00 79.06 102 ALA A C 1
ATOM 817 O O . ALA A 1 102 ? -17.465 5.013 1.569 1.00 79.06 102 ALA A O 1
ATOM 818 N N . HIS A 1 103 ? -15.904 4.028 0.294 1.00 77.44 103 HIS A N 1
ATOM 819 C CA . HIS A 1 103 ? -15.483 3.102 1.344 1.00 77.44 103 HIS A CA 1
ATOM 820 C C . HIS A 1 103 ? -14.720 3.802 2.471 1.00 77.44 103 HIS A C 1
ATOM 822 O O . HIS A 1 103 ? -14.947 3.466 3.634 1.00 77.44 103 HIS A O 1
ATOM 828 N N . LEU A 1 104 ? -13.853 4.770 2.159 1.00 78.50 104 LEU A N 1
ATOM 829 C CA . LEU A 1 104 ? -13.134 5.521 3.190 1.00 78.50 104 LEU A CA 1
ATOM 830 C C . LEU A 1 104 ? -14.063 6.380 4.032 1.00 78.50 104 LEU A C 1
ATOM 832 O O . LEU A 1 104 ? -13.914 6.373 5.250 1.00 78.50 104 LEU A O 1
ATOM 836 N N . ASP A 1 105 ? -15.035 7.050 3.415 1.00 79.69 105 ASP A N 1
ATOM 837 C CA . ASP A 1 105 ? -16.017 7.858 4.143 1.00 79.69 105 ASP A CA 1
ATOM 838 C C . ASP A 1 105 ? -16.756 7.013 5.182 1.00 79.69 105 ASP A C 1
ATOM 840 O O . ASP A 1 105 ? -16.801 7.376 6.353 1.00 79.69 105 ASP A O 1
ATOM 844 N N . ARG A 1 106 ? -17.217 5.815 4.800 1.00 80.56 106 ARG A N 1
ATOM 845 C CA . ARG A 1 106 ? -17.871 4.891 5.741 1.00 80.56 106 ARG A CA 1
ATOM 846 C C . ARG A 1 106 ? -16.953 4.427 6.864 1.00 80.56 106 ARG A C 1
ATOM 848 O O . ARG A 1 106 ? -17.398 4.326 8.001 1.00 80.56 106 ARG A O 1
ATOM 855 N N . ILE A 1 107 ? -15.694 4.107 6.564 1.00 79.44 107 ILE A N 1
ATOM 856 C CA . ILE A 1 107 ? -14.730 3.692 7.594 1.00 79.44 107 ILE A CA 1
ATOM 857 C C . ILE A 1 107 ? -14.485 4.842 8.569 1.00 79.44 107 ILE A C 1
ATOM 859 O O . ILE A 1 107 ? -14.502 4.628 9.778 1.00 79.44 107 ILE A O 1
ATOM 863 N N . VAL A 1 108 ? -14.308 6.059 8.058 1.00 82.31 108 VAL A N 1
ATOM 864 C CA . VAL A 1 108 ? -14.130 7.253 8.884 1.00 82.31 108 VAL A CA 1
ATOM 865 C C . VAL A 1 108 ? -15.375 7.511 9.730 1.00 82.31 108 VAL A C 1
ATOM 867 O O . VAL A 1 108 ? -15.233 7.723 10.926 1.00 82.31 108 VAL A O 1
ATOM 870 N N . GLU A 1 109 ? -16.584 7.419 9.177 1.00 82.44 109 GLU A N 1
ATOM 871 C CA . GLU A 1 109 ? -17.842 7.538 9.931 1.00 82.44 109 GLU A CA 1
ATOM 872 C C . GLU A 1 109 ? -17.997 6.469 11.024 1.00 82.44 109 GLU A C 1
ATOM 874 O O . GLU A 1 109 ? -18.495 6.754 12.112 1.00 82.44 109 GLU A O 1
ATOM 879 N N . LEU A 1 110 ? -17.544 5.242 10.770 1.00 80.94 110 LEU A N 1
ATOM 880 C CA . LEU A 1 110 ? -17.573 4.160 11.755 1.00 80.94 110 LEU A CA 1
ATOM 881 C C . LEU A 1 110 ? -16.583 4.391 12.888 1.00 80.94 110 LEU A C 1
ATOM 883 O O . LEU A 1 110 ? -16.967 4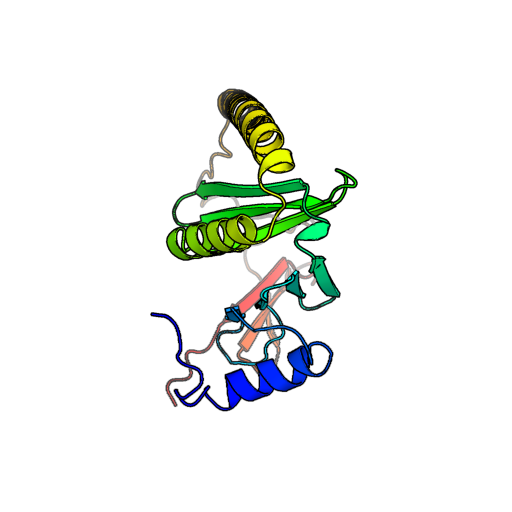.298 14.052 1.00 80.94 110 LEU A O 1
ATOM 887 N N . ILE A 1 111 ? -15.341 4.757 12.555 1.00 82.06 111 ILE A N 1
ATOM 888 C CA . ILE A 1 111 ? -14.381 5.246 13.549 1.00 82.06 111 ILE A CA 1
ATOM 889 C C . ILE A 1 111 ? -15.033 6.405 14.304 1.00 82.06 111 ILE A C 1
ATOM 891 O O . ILE A 1 111 ? -14.882 6.491 15.522 1.00 82.06 111 ILE A O 1
ATOM 895 N N . ARG A 1 112 ? -15.830 7.240 13.605 1.00 78.19 112 ARG A N 1
ATOM 896 C CA . ARG A 1 112 ? -16.460 8.405 14.214 1.00 78.19 112 ARG A CA 1
ATOM 897 C C . ARG A 1 112 ? -17.461 8.111 15.290 1.00 78.19 112 ARG A C 1
ATOM 899 O O . ARG A 1 112 ? -17.438 8.743 16.340 1.00 78.19 112 ARG A O 1
ATOM 906 N N . ALA A 1 113 ? -18.313 7.143 15.029 1.00 79.62 113 ALA A N 1
ATOM 907 C CA . ALA A 1 113 ? -19.313 6.721 15.985 1.00 79.62 113 ALA A CA 1
ATOM 908 C C . ALA A 1 113 ? -18.703 6.062 17.237 1.00 79.62 113 ALA A C 1
ATOM 910 O O . ALA A 1 113 ? -19.373 6.011 18.264 1.00 79.62 113 ALA A O 1
ATOM 911 N N . GLN A 1 114 ? -17.471 5.546 17.151 1.00 76.69 114 GLN A N 1
ATOM 912 C CA . GLN A 1 114 ? -16.840 4.749 18.210 1.00 76.69 114 GLN A CA 1
ATOM 913 C C . GLN A 1 114 ? -15.767 5.505 19.009 1.00 76.69 114 GLN A C 1
ATOM 915 O O . GLN A 1 114 ? -15.492 5.146 20.155 1.00 76.69 114 GLN A O 1
ATOM 920 N N . ALA A 1 115 ? -15.143 6.534 18.432 1.00 71.31 115 ALA A N 1
ATOM 921 C CA . ALA A 1 115 ? -14.168 7.375 19.123 1.00 71.31 115 ALA A CA 1
ATOM 922 C C . ALA A 1 115 ? -14.861 8.390 20.055 1.00 71.31 115 ALA A C 1
ATOM 924 O O . ALA A 1 115 ? -15.977 8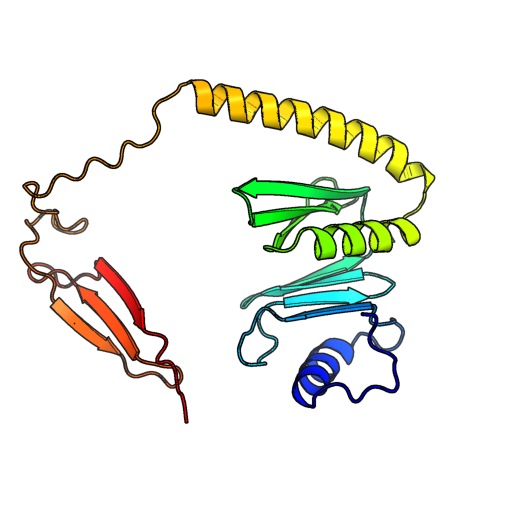.837 19.789 1.00 71.31 115 ALA A O 1
ATOM 925 N N . ALA A 1 116 ? -14.207 8.767 21.160 1.00 68.00 116 ALA A N 1
ATOM 926 C CA . ALA A 1 116 ? -14.743 9.757 22.096 1.00 68.00 116 ALA A CA 1
ATOM 927 C C . ALA A 1 116 ? -14.985 11.109 21.375 1.00 68.00 116 ALA A C 1
ATOM 929 O O . ALA A 1 116 ? -14.022 11.687 20.866 1.00 68.00 116 ALA A O 1
ATOM 930 N N . PRO A 1 117 ? -16.226 11.642 21.332 1.00 64.12 117 PRO A N 1
ATOM 931 C CA . PRO A 1 117 ? -16.591 12.752 20.440 1.00 64.12 117 PRO A CA 1
ATOM 932 C C . PRO A 1 117 ? -15.809 14.052 20.659 1.00 64.12 117 PRO A C 1
ATOM 934 O O . PRO A 1 117 ? -15.549 14.783 19.704 1.00 64.12 117 PRO A O 1
ATOM 937 N N . ASP A 1 118 ? -15.442 14.348 21.907 1.00 67.94 118 ASP A N 1
ATOM 938 C CA . ASP A 1 118 ? -14.881 15.651 22.277 1.00 67.94 118 ASP A CA 1
ATOM 939 C C . ASP A 1 118 ? -13.390 15.762 21.940 1.00 67.94 118 ASP A C 1
ATOM 941 O O . ASP A 1 118 ? -12.955 16.779 21.409 1.00 67.94 118 ASP A O 1
ATOM 945 N N . ALA A 1 119 ? -12.617 14.692 22.155 1.00 62.91 119 ALA A N 1
ATOM 946 C CA . ALA A 1 119 ? -11.175 14.673 21.887 1.00 62.91 119 ALA A CA 1
ATOM 947 C C . ALA A 1 119 ? -10.843 14.860 20.399 1.00 62.91 119 ALA A C 1
ATOM 949 O O . ALA A 1 119 ? -9.743 15.272 20.034 1.00 62.91 119 ALA A O 1
ATOM 950 N N . TRP A 1 120 ? -11.801 14.557 19.529 1.00 66.06 120 TRP A N 1
ATOM 951 C CA . TRP A 1 120 ? -11.539 14.503 18.109 1.00 66.06 120 TRP A CA 1
ATOM 952 C C . TRP A 1 120 ? -11.921 15.754 17.340 1.00 66.06 120 TRP A C 1
ATOM 954 O O . TRP A 1 120 ? -11.319 16.013 16.307 1.00 66.06 120 TRP A O 1
ATOM 964 N N . ARG A 1 121 ? -12.859 16.569 17.832 1.00 67.44 121 ARG A N 1
ATOM 965 C CA . ARG A 1 121 ? -13.172 17.853 17.178 1.00 67.44 121 ARG A CA 1
ATOM 966 C C . ARG A 1 121 ? -11.950 18.769 17.163 1.00 67.44 121 ARG A C 1
ATOM 968 O O . ARG A 1 121 ? -11.650 19.367 16.134 1.00 67.44 121 ARG A O 1
ATOM 975 N N . ASP A 1 122 ? -11.214 18.793 18.270 1.00 68.31 122 ASP A N 1
ATOM 976 C CA . ASP A 1 122 ? -9.977 19.564 18.394 1.00 68.31 122 ASP A CA 1
ATOM 977 C C . ASP A 1 122 ? -8.855 18.961 17.533 1.00 68.31 122 ASP A C 1
ATOM 979 O O . ASP A 1 122 ? -8.130 19.683 16.847 1.00 68.31 122 ASP A O 1
ATOM 983 N N . ALA A 1 123 ? -8.751 17.628 17.496 1.00 65.94 123 ALA A N 1
ATOM 984 C CA . ALA A 1 123 ? -7.770 16.937 16.665 1.00 65.94 123 ALA A CA 1
ATOM 985 C C . ALA A 1 123 ? -8.072 17.040 15.157 1.00 65.94 123 ALA A C 1
ATOM 987 O O . ALA A 1 123 ? -7.143 17.092 14.359 1.00 65.94 123 ALA A O 1
ATOM 988 N N . GLU A 1 124 ? -9.341 17.086 14.746 1.00 67.56 124 GLU A N 1
ATOM 989 C CA . GLU A 1 124 ? -9.760 17.252 13.350 1.00 67.56 124 GLU A CA 1
ATOM 990 C C . GLU A 1 124 ? -9.484 18.674 12.857 1.00 67.56 124 GLU A C 1
ATOM 992 O O . GLU A 1 124 ? -8.961 18.832 11.754 1.00 67.56 124 GLU A O 1
ATOM 997 N N . ALA A 1 125 ? -9.744 19.691 13.685 1.00 72.75 125 ALA A N 1
ATOM 998 C CA . ALA A 1 125 ? -9.344 21.066 13.395 1.00 72.75 125 ALA A CA 1
ATOM 999 C C . ALA A 1 125 ? -7.817 21.171 13.230 1.00 72.75 125 ALA A C 1
ATOM 1001 O O . ALA A 1 125 ? -7.339 21.611 12.185 1.00 72.75 125 ALA A O 1
ATOM 1002 N N . ALA A 1 126 ? -7.050 20.645 14.190 1.00 70.81 126 ALA A N 1
ATOM 1003 C CA . ALA A 1 126 ? -5.588 20.636 14.116 1.00 70.81 126 ALA A CA 1
ATOM 1004 C C . ALA A 1 126 ? -5.051 19.830 12.915 1.00 70.81 126 ALA A C 1
ATOM 1006 O O . ALA A 1 126 ? -4.081 20.230 12.270 1.00 70.81 126 ALA A O 1
ATOM 1007 N N . ALA A 1 127 ? -5.675 18.695 12.582 1.00 69.31 127 ALA A N 1
ATOM 1008 C CA . ALA A 1 127 ? -5.294 17.878 11.432 1.00 69.31 127 ALA A CA 1
ATOM 1009 C C . ALA A 1 127 ? -5.653 18.541 10.095 1.00 69.31 127 ALA A C 1
ATOM 1011 O O . ALA A 1 127 ? -4.926 18.339 9.121 1.00 69.31 127 ALA A O 1
ATOM 1012 N N . SER A 1 128 ? -6.743 19.313 10.040 1.00 74.31 128 SER A N 1
ATOM 1013 C CA . SER A 1 128 ? -7.124 20.120 8.878 1.00 74.31 128 SER A CA 1
ATOM 1014 C C . SER A 1 128 ? -6.089 21.211 8.620 1.00 74.31 128 SER A C 1
ATOM 1016 O O . SER A 1 128 ? -5.569 21.291 7.509 1.00 74.31 128 SER A O 1
ATOM 1018 N N . ASP A 1 129 ? -5.702 21.957 9.654 1.00 73.69 129 ASP A N 1
ATOM 1019 C CA . ASP A 1 129 ? -4.676 23.001 9.552 1.00 73.69 129 ASP A CA 1
ATOM 1020 C C . ASP A 1 129 ? -3.329 22.402 9.105 1.00 73.69 129 ASP A C 1
ATOM 1022 O O . ASP A 1 129 ? -2.737 22.833 8.114 1.00 73.69 129 ASP A O 1
ATOM 1026 N N . ALA A 1 130 ? -2.894 21.308 9.743 1.00 71.69 130 ALA A N 1
ATOM 1027 C CA . ALA A 1 130 ? -1.673 20.594 9.359 1.00 71.69 130 ALA A CA 1
ATOM 1028 C C . ALA A 1 130 ? -1.757 19.963 7.952 1.00 71.69 130 ALA A C 1
ATOM 1030 O O . ALA A 1 130 ? -0.742 19.722 7.291 1.00 71.69 130 ALA A O 1
ATOM 1031 N N . ARG A 1 131 ? -2.959 19.621 7.473 1.00 74.19 131 ARG A N 1
ATOM 1032 C CA . ARG A 1 131 ? -3.183 19.134 6.105 1.00 74.19 131 ARG A CA 1
ATOM 1033 C C . ARG A 1 131 ? -3.018 20.268 5.103 1.00 74.19 131 ARG A C 1
ATOM 1035 O O . ARG A 1 131 ? -2.350 20.047 4.096 1.00 74.19 131 ARG A O 1
ATOM 1042 N N . GLU A 1 132 ? -3.607 21.430 5.355 1.00 76.31 132 GLU A N 1
ATOM 1043 C CA . GLU A 1 132 ? -3.449 22.597 4.486 1.00 76.31 132 GLU A CA 1
ATOM 1044 C C . GLU A 1 132 ? -1.982 23.028 4.405 1.00 76.31 132 GLU A C 1
ATOM 1046 O O . GLU A 1 132 ? -1.478 23.244 3.304 1.00 76.31 132 GLU A O 1
ATOM 1051 N N . GLU A 1 133 ? -1.265 23.024 5.531 1.00 77.31 133 GLU A N 1
ATOM 1052 C CA . GLU A 1 133 ? 0.166 23.342 5.579 1.00 77.31 133 GLU A CA 1
ATOM 1053 C C . GLU A 1 133 ? 1.014 22.336 4.784 1.00 77.31 133 GLU A C 1
ATOM 1055 O O . GLU A 1 133 ? 1.798 22.737 3.926 1.00 77.31 133 GLU A O 1
ATOM 1060 N N . ARG A 1 134 ? 0.806 21.024 4.968 1.00 75.12 134 ARG A N 1
ATOM 1061 C CA . ARG A 1 134 ? 1.533 19.993 4.197 1.00 75.12 134 ARG A CA 1
ATOM 1062 C C . ARG A 1 134 ? 1.193 20.006 2.710 1.00 75.12 134 ARG A C 1
ATOM 1064 O O . ARG A 1 134 ? 2.065 19.733 1.890 1.00 75.12 134 ARG A O 1
ATOM 1071 N N . ILE A 1 135 ? -0.059 20.294 2.341 1.00 70.25 135 ILE A N 1
ATOM 1072 C CA . ILE A 1 135 ? -0.444 20.472 0.933 1.00 70.25 135 ILE A CA 1
ATOM 1073 C C . ILE A 1 135 ? 0.263 21.700 0.359 1.00 70.25 135 ILE A C 1
ATOM 1075 O O . ILE A 1 135 ? 0.783 21.620 -0.752 1.00 70.25 135 ILE A O 1
ATOM 1079 N N . ALA A 1 136 ? 0.320 22.805 1.104 1.00 73.81 136 ALA A N 1
ATOM 1080 C CA . ALA A 1 136 ? 1.028 24.011 0.691 1.00 73.81 136 ALA A CA 1
ATOM 1081 C C . ALA A 1 136 ? 2.541 23.767 0.548 1.00 73.81 136 ALA A C 1
ATOM 1083 O O . ALA A 1 136 ? 3.125 24.179 -0.451 1.00 73.81 136 ALA A O 1
ATOM 1084 N N . GLU A 1 137 ? 3.163 23.037 1.477 1.00 74.06 137 GLU A N 1
ATOM 1085 C CA . GLU A 1 137 ? 4.576 22.648 1.416 1.00 74.06 137 GLU A CA 1
ATOM 1086 C C . GLU A 1 137 ? 4.855 21.708 0.234 1.00 74.06 137 GLU A C 1
ATOM 1088 O O . GLU A 1 137 ? 5.754 21.962 -0.566 1.00 74.06 137 GLU A O 1
ATOM 1093 N N . ALA A 1 138 ? 4.047 20.659 0.052 1.00 63.75 138 ALA A N 1
ATOM 1094 C CA . ALA A 1 138 ? 4.179 19.742 -1.080 1.00 63.75 138 ALA A CA 1
ATOM 1095 C C . ALA A 1 138 ? 3.960 20.456 -2.424 1.00 63.75 138 ALA A C 1
ATOM 1097 O O . ALA A 1 138 ? 4.677 20.189 -3.389 1.00 63.75 138 ALA A O 1
ATOM 1098 N N . ALA A 1 139 ? 3.012 21.395 -2.490 1.00 65.94 139 ALA A N 1
ATOM 1099 C CA . ALA A 1 139 ? 2.798 22.243 -3.657 1.00 65.94 139 ALA A CA 1
ATOM 1100 C C . ALA A 1 139 ? 3.985 23.188 -3.896 1.00 65.94 139 ALA A C 1
ATOM 1102 O O . ALA A 1 139 ? 4.375 23.377 -5.047 1.00 65.94 139 ALA A O 1
ATOM 1103 N N . ALA A 1 140 ? 4.604 23.724 -2.840 1.00 70.25 140 ALA A N 1
ATOM 1104 C CA . ALA A 1 140 ? 5.809 24.543 -2.938 1.00 70.25 140 ALA A CA 1
ATOM 1105 C C . ALA A 1 140 ? 7.006 23.730 -3.467 1.00 70.25 140 ALA A C 1
ATOM 1107 O O . ALA A 1 140 ? 7.673 24.172 -4.403 1.00 70.25 140 ALA A O 1
ATOM 1108 N N . VAL A 1 141 ? 7.218 22.505 -2.971 1.00 65.19 141 VAL A N 1
ATOM 1109 C CA . VAL A 1 141 ? 8.247 21.575 -3.478 1.00 65.19 141 VAL A CA 1
ATOM 1110 C C . VAL A 1 141 ? 7.966 21.176 -4.932 1.00 65.19 141 VAL A C 1
ATOM 1112 O O . VAL A 1 141 ? 8.874 21.168 -5.762 1.00 65.19 141 VAL A O 1
ATOM 1115 N N . ALA A 1 142 ? 6.706 20.906 -5.284 1.00 59.69 142 ALA A N 1
ATOM 1116 C CA . ALA A 1 142 ? 6.311 20.632 -6.664 1.00 59.69 142 ALA A CA 1
ATOM 1117 C C . ALA A 1 142 ? 6.490 21.859 -7.579 1.00 59.69 142 ALA A C 1
ATOM 1119 O O . ALA A 1 142 ? 6.781 21.701 -8.767 1.00 59.69 142 ALA A O 1
ATOM 1120 N N . SER A 1 143 ? 6.362 23.074 -7.036 1.00 56.19 143 SER A N 1
ATOM 1121 C CA . SER A 1 143 ? 6.544 24.334 -7.765 1.00 56.19 143 SER A CA 1
ATOM 1122 C C . SER A 1 143 ? 8.011 24.707 -8.023 1.00 56.19 143 SER A C 1
ATOM 1124 O O . SER A 1 143 ? 8.265 25.461 -8.961 1.00 56.19 143 SER A O 1
ATOM 1126 N N . ASP A 1 144 ? 8.975 24.102 -7.310 1.00 54.34 144 ASP A N 1
ATOM 1127 C CA . ASP A 1 144 ? 10.406 24.119 -7.686 1.00 54.34 144 ASP A CA 1
ATOM 1128 C C . ASP A 1 144 ? 10.707 23.193 -8.895 1.00 54.34 144 ASP A C 1
ATOM 1130 O O . ASP A 1 144 ? 11.794 23.162 -9.474 1.00 54.34 144 ASP A O 1
ATOM 1134 N N . GLY A 1 145 ? 9.675 22.503 -9.395 1.00 48.78 145 GLY A N 1
ATOM 1135 C CA . GLY A 1 145 ? 9.312 22.704 -10.795 1.00 48.78 145 GLY A CA 1
ATOM 1136 C C . GLY A 1 145 ? 10.255 22.115 -11.835 1.00 48.78 145 GLY A C 1
ATOM 1137 O O . GLY A 1 145 ? 10.345 22.629 -12.952 1.00 48.78 145 GLY A O 1
ATOM 1138 N N . ARG A 1 146 ? 10.903 20.987 -11.553 1.00 50.69 146 ARG A N 1
ATOM 1139 C CA . ARG A 1 146 ? 11.279 20.083 -12.645 1.00 50.69 146 ARG A CA 1
ATOM 1140 C C . ARG A 1 146 ? 10.593 18.748 -12.435 1.00 50.69 146 ARG A C 1
ATOM 1142 O O . ARG A 1 146 ? 11.174 17.881 -11.787 1.00 50.69 146 ARG A O 1
ATOM 1149 N N . PRO A 1 147 ? 9.384 18.544 -13.005 1.00 53.97 147 PRO A N 1
ATOM 1150 C CA . PRO A 1 147 ? 8.918 17.183 -13.234 1.00 53.97 147 PRO A CA 1
ATOM 1151 C C . PRO A 1 147 ? 10.069 16.390 -13.852 1.00 53.97 147 PRO A C 1
ATOM 1153 O O . PRO A 1 147 ? 10.768 16.921 -14.726 1.00 53.97 147 PRO A O 1
ATOM 1156 N N . ILE A 1 148 ? 10.282 15.148 -13.403 1.00 52.69 148 ILE A N 1
ATOM 1157 C CA . ILE A 1 148 ? 11.168 14.227 -14.115 1.00 52.69 148 ILE A CA 1
ATOM 1158 C C . ILE A 1 148 ? 10.584 14.125 -15.518 1.00 52.69 148 ILE A C 1
ATOM 1160 O O . ILE A 1 148 ? 9.566 13.476 -15.752 1.00 52.69 148 ILE A O 1
ATOM 1164 N N . ARG A 1 149 ? 11.187 14.861 -16.451 1.00 52.03 149 ARG A N 1
ATOM 1165 C CA . ARG A 1 149 ? 10.786 14.822 -17.845 1.00 52.03 149 ARG A CA 1
ATOM 1166 C C . ARG A 1 149 ? 11.233 13.468 -18.348 1.00 52.03 149 ARG A C 1
ATOM 1168 O O . ARG A 1 149 ? 12.423 13.239 -18.557 1.00 52.03 149 ARG A O 1
ATOM 1175 N N . VAL A 1 150 ? 10.273 12.566 -18.503 1.00 63.31 150 VAL A N 1
ATOM 1176 C CA . VAL A 1 150 ? 10.493 11.306 -19.200 1.00 63.31 150 VAL A CA 1
ATOM 1177 C C . VAL A 1 150 ? 10.666 11.655 -20.672 1.00 63.31 150 VAL A C 1
ATOM 1179 O O . VAL A 1 150 ? 9.712 11.737 -21.441 1.00 63.31 150 VAL A O 1
ATOM 1182 N N . ASN A 1 151 ? 11.904 11.945 -21.050 1.00 64.94 151 ASN A N 1
ATOM 1183 C CA . ASN A 1 151 ? 12.252 12.140 -22.442 1.00 64.94 151 ASN A CA 1
ATOM 1184 C C . ASN A 1 151 ? 12.360 10.756 -23.077 1.00 64.94 151 ASN A C 1
ATOM 1186 O O . ASN A 1 151 ? 13.225 9.962 -22.710 1.00 64.94 151 ASN A O 1
ATOM 1190 N N . SER A 1 152 ? 11.484 10.469 -24.038 1.00 60.16 152 SER A N 1
ATOM 1191 C CA . SER A 1 152 ? 11.667 9.306 -24.901 1.00 60.16 152 SER A CA 1
ATOM 1192 C C . SER A 1 152 ? 12.916 9.547 -25.745 1.00 60.16 152 SER A C 1
ATOM 1194 O O . SER A 1 152 ? 12.911 10.394 -26.634 1.00 60.16 152 SER A O 1
ATOM 1196 N N . ALA A 1 153 ? 13.999 8.840 -25.432 1.00 78.00 153 ALA A N 1
ATOM 1197 C CA . ALA A 1 153 ? 15.265 8.931 -26.146 1.00 78.00 153 ALA A CA 1
ATOM 1198 C C . ALA A 1 153 ? 15.548 7.594 -26.851 1.00 78.00 153 ALA A C 1
ATOM 1200 O O . ALA A 1 153 ? 16.372 6.816 -26.377 1.00 78.00 153 ALA A O 1
ATOM 1201 N N . PRO A 1 154 ? 14.868 7.300 -27.978 1.00 75.31 154 PRO A N 1
ATOM 1202 C CA . PRO A 1 154 ? 14.965 6.003 -28.657 1.00 75.31 154 PRO A CA 1
ATOM 1203 C C . PRO A 1 154 ? 16.362 5.704 -29.227 1.00 75.31 154 PRO A C 1
ATOM 1205 O O . PRO A 1 154 ? 16.612 4.592 -29.671 1.00 75.31 154 PRO A O 1
ATOM 1208 N N . HIS A 1 155 ? 17.259 6.695 -29.237 1.00 83.81 155 HIS A N 1
ATOM 1209 C CA . HIS A 1 155 ? 18.636 6.584 -29.726 1.00 83.81 155 HIS A CA 1
ATOM 1210 C C . HIS A 1 155 ? 19.672 6.429 -28.608 1.00 83.81 155 HIS A C 1
ATOM 1212 O O . HIS A 1 155 ? 20.868 6.406 -28.890 1.00 83.81 155 HIS A O 1
ATOM 1218 N N . ILE A 1 156 ? 19.239 6.391 -27.346 1.00 87.19 156 ILE A N 1
ATOM 1219 C CA . ILE A 1 156 ? 20.131 6.135 -26.218 1.00 87.19 156 ILE A CA 1
ATOM 1220 C C . ILE A 1 156 ? 20.025 4.654 -25.889 1.00 87.19 156 ILE A C 1
ATOM 1222 O O . ILE A 1 156 ? 19.008 4.202 -25.361 1.00 87.19 156 ILE A O 1
ATOM 1226 N N . ASP A 1 157 ? 21.090 3.913 -26.189 1.00 89.81 157 ASP A N 1
ATOM 1227 C CA . ASP A 1 157 ? 21.215 2.534 -25.739 1.00 89.81 157 ASP A CA 1
ATOM 1228 C C . ASP A 1 157 ? 21.270 2.524 -24.203 1.00 89.81 157 ASP A C 1
ATOM 1230 O O . ASP A 1 157 ? 22.116 3.210 -23.612 1.00 89.81 157 ASP A O 1
ATOM 1234 N N . PRO A 1 158 ? 20.383 1.777 -23.522 1.00 92.38 158 PRO A N 1
ATOM 1235 C CA . PRO A 1 158 ? 20.437 1.688 -22.074 1.00 92.38 158 PRO A CA 1
ATOM 1236 C C . PRO A 1 158 ? 21.762 1.049 -21.654 1.00 92.38 158 PRO A C 1
ATOM 1238 O O . PRO A 1 158 ? 22.243 0.116 -22.289 1.00 92.38 158 PRO A O 1
ATOM 1241 N N . LEU A 1 159 ? 22.360 1.522 -20.565 1.00 96.50 159 LEU A N 1
ATOM 1242 C CA . LEU A 1 159 ? 23.524 0.864 -19.976 1.00 96.50 159 LEU A CA 1
ATOM 1243 C C . LEU A 1 159 ? 23.074 -0.118 -18.897 1.00 96.50 159 LEU A C 1
ATOM 1245 O O . LEU A 1 159 ? 22.105 0.118 -18.173 1.00 96.50 159 LEU A O 1
ATOM 1249 N N . CYS A 1 160 ? 23.804 -1.219 -18.752 1.00 96.50 160 CYS A N 1
ATOM 1250 C CA . CYS A 1 160 ? 23.623 -2.113 -17.619 1.00 96.50 160 CYS A CA 1
ATOM 1251 C C . CYS A 1 160 ? 24.009 -1.382 -16.319 1.00 96.50 160 CYS A C 1
ATOM 1253 O O . CYS A 1 160 ? 25.170 -0.999 -16.187 1.00 96.50 160 CYS A O 1
ATOM 1255 N N . PRO A 1 161 ? 23.125 -1.273 -15.308 1.00 95.81 161 PRO A N 1
ATOM 1256 C CA . PRO A 1 161 ? 23.426 -0.576 -14.052 1.00 95.81 161 PRO A CA 1
ATOM 1257 C C . PRO A 1 161 ? 24.484 -1.291 -13.199 1.00 95.81 161 PRO A C 1
ATOM 1259 O O . PRO A 1 161 ? 24.902 -0.782 -12.167 1.00 95.81 161 PRO A O 1
ATOM 1262 N N . HIS A 1 162 ? 24.903 -2.495 -13.602 1.00 96.25 162 HIS A N 1
ATOM 1263 C CA . HIS A 1 162 ? 25.844 -3.308 -12.839 1.00 96.25 162 HIS A CA 1
ATOM 1264 C C . HIS A 1 162 ? 27.254 -3.381 -13.413 1.00 96.25 162 HIS A C 1
ATOM 1266 O O . HIS A 1 162 ? 28.177 -3.735 -12.680 1.00 96.25 162 HIS A O 1
ATOM 1272 N N . CYS A 1 163 ? 27.402 -3.207 -14.725 1.00 97.38 163 CYS A N 1
ATOM 1273 C CA . CYS A 1 163 ? 28.691 -3.321 -15.413 1.00 97.38 163 CYS A CA 1
ATOM 1274 C C . CYS A 1 163 ? 28.886 -2.268 -16.506 1.00 97.38 163 CYS A C 1
ATOM 1276 O O . CYS A 1 163 ? 29.846 -2.374 -17.259 1.00 97.38 163 CYS A O 1
ATOM 1278 N N . GLU A 1 164 ? 27.942 -1.333 -16.643 1.00 97.56 164 GLU A N 1
ATOM 1279 C CA . GLU A 1 164 ? 27.984 -0.183 -17.557 1.00 97.56 164 GLU A CA 1
ATOM 1280 C C . GL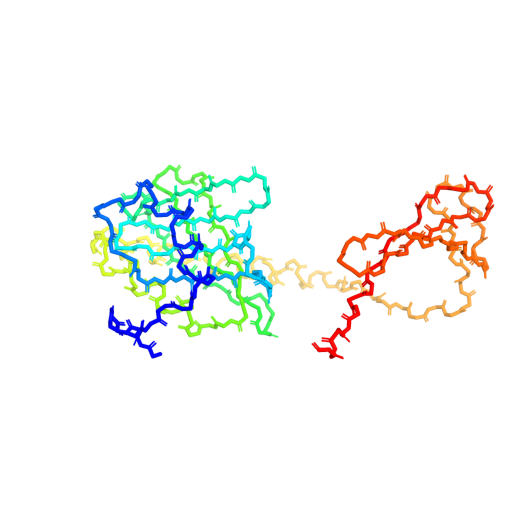U A 1 164 ? 28.095 -0.536 -19.049 1.00 97.56 164 GLU A C 1
ATOM 1282 O O . GLU A 1 164 ? 28.241 0.336 -19.897 1.00 97.56 164 GLU A O 1
ATOM 1287 N N . ALA A 1 165 ? 27.961 -1.819 -19.398 1.00 96.88 165 ALA A N 1
ATOM 1288 C CA . ALA A 1 165 ? 27.958 -2.265 -20.782 1.00 96.88 165 ALA A CA 1
ATOM 1289 C C . ALA A 1 165 ? 26.668 -1.806 -21.493 1.00 96.88 165 ALA A C 1
ATOM 1291 O O . ALA A 1 165 ? 25.591 -1.938 -20.896 1.00 96.88 165 ALA A O 1
ATOM 1292 N N . PRO A 1 166 ? 26.744 -1.343 -22.757 1.00 96.38 166 PRO A N 1
ATOM 1293 C CA . PRO A 1 166 ? 25.564 -1.064 -23.575 1.00 96.38 166 PRO A CA 1
ATOM 1294 C C . PRO A 1 166 ? 24.646 -2.287 -23.697 1.00 96.38 166 PRO A C 1
ATOM 1296 O O . PRO A 1 166 ? 25.100 -3.398 -23.982 1.00 96.38 166 PRO A O 1
ATOM 1299 N N . LEU A 1 167 ? 23.347 -2.092 -23.477 1.00 96.06 167 LEU A N 1
ATOM 1300 C CA . LEU A 1 167 ? 22.307 -3.113 -23.561 1.00 96.06 167 LEU A CA 1
ATOM 1301 C C . LEU A 1 167 ? 21.554 -2.981 -24.886 1.00 96.06 167 LEU A C 1
ATOM 1303 O O . LEU A 1 167 ? 20.540 -2.298 -24.979 1.00 96.06 167 LEU A O 1
ATOM 1307 N N . GLN A 1 168 ? 22.024 -3.703 -25.900 1.00 95.06 168 GLN A N 1
ATOM 1308 C CA . GLN A 1 168 ? 21.281 -3.887 -27.157 1.00 95.06 168 GLN A CA 1
ATOM 1309 C C . GLN A 1 168 ? 20.254 -5.026 -27.072 1.00 95.06 168 GLN A C 1
ATOM 1311 O O . GLN A 1 168 ? 19.354 -5.140 -27.898 1.00 95.06 168 GLN A O 1
ATOM 1316 N N . SER A 1 169 ? 20.401 -5.898 -26.074 1.00 95.75 169 SER A N 1
ATOM 1317 C CA . SER A 1 169 ? 19.481 -6.989 -25.770 1.00 95.75 169 SER A CA 1
ATOM 1318 C C . SER A 1 169 ? 19.531 -7.321 -24.280 1.00 95.75 169 SER A C 1
ATOM 1320 O O . SER A 1 169 ? 20.476 -6.965 -23.569 1.00 95.75 169 SER A O 1
ATOM 1322 N N . VAL A 1 170 ? 18.504 -8.021 -23.809 1.00 97.06 170 VAL A N 1
ATOM 1323 C CA . VAL A 1 170 ? 18.466 -8.631 -22.479 1.00 97.06 170 VAL A CA 1
ATOM 1324 C C . VAL A 1 170 ? 18.238 -10.125 -22.641 1.00 97.06 170 VAL A C 1
ATOM 1326 O O . VAL A 1 170 ? 17.486 -10.547 -23.518 1.00 97.06 170 VAL A O 1
ATOM 1329 N N . ASN A 1 171 ? 18.881 -10.928 -21.799 1.00 97.69 171 ASN A N 1
ATOM 1330 C CA . ASN A 1 171 ? 18.554 -12.343 -21.722 1.00 97.69 171 ASN A CA 1
ATOM 1331 C C . ASN A 1 171 ? 17.327 -12.521 -20.832 1.00 97.69 171 ASN A C 1
ATOM 1333 O O . ASN A 1 171 ? 17.191 -11.840 -19.817 1.00 97.69 171 ASN A O 1
ATOM 1337 N N . GLU A 1 172 ? 16.473 -13.469 -21.187 1.00 97.56 172 GLU A N 1
ATOM 1338 C CA . GLU A 1 172 ? 15.266 -13.807 -20.444 1.00 97.56 172 GLU A CA 1
ATOM 1339 C C . GLU A 1 172 ? 15.338 -15.256 -19.963 1.00 97.56 172 GLU A C 1
ATOM 1341 O O . GLU A 1 172 ? 15.816 -16.146 -20.670 1.00 97.56 172 GLU A O 1
ATOM 1346 N N . ARG A 1 173 ? 14.854 -15.504 -18.745 1.00 96.88 173 ARG A N 1
ATOM 1347 C CA . ARG A 1 173 ? 14.606 -16.852 -18.239 1.00 96.88 173 ARG A CA 1
ATOM 1348 C C . ARG A 1 173 ? 13.230 -16.930 -17.603 1.00 96.88 173 ARG A C 1
ATOM 1350 O O . ARG A 1 173 ? 12.920 -16.168 -16.688 1.00 96.88 173 ARG A O 1
ATOM 1357 N N . THR A 1 174 ? 12.455 -17.913 -18.040 1.00 95.56 174 THR A N 1
ATOM 1358 C CA . THR A 1 174 ? 11.202 -18.289 -17.393 1.00 95.56 174 THR A CA 1
ATOM 1359 C C . THR A 1 174 ? 11.481 -18.963 -16.053 1.00 95.56 174 THR A C 1
ATOM 1361 O O . THR A 1 174 ? 12.326 -19.858 -15.956 1.00 95.56 174 THR A O 1
ATOM 1364 N N . LEU A 1 175 ? 10.773 -18.525 -15.018 1.00 92.69 175 LEU A N 1
ATOM 1365 C CA . LEU A 1 175 ? 10.701 -19.200 -13.732 1.00 92.69 175 LEU A CA 1
ATOM 1366 C C . LEU A 1 175 ? 9.349 -19.894 -13.618 1.00 92.69 175 LEU A C 1
ATOM 1368 O O . LEU A 1 175 ? 8.302 -19.243 -13.689 1.00 92.69 175 LEU A O 1
ATOM 1372 N N . ASP A 1 176 ? 9.390 -21.201 -13.391 1.00 84.06 176 ASP A N 1
ATOM 1373 C CA . ASP A 1 176 ? 8.194 -21.978 -13.103 1.00 84.06 176 ASP A CA 1
ATOM 1374 C C . ASP A 1 176 ? 7.655 -21.610 -11.718 1.00 84.06 176 ASP A C 1
ATOM 1376 O O . ASP A 1 176 ? 8.390 -21.496 -10.732 1.00 84.06 176 ASP A O 1
ATOM 1380 N N . GLY A 1 177 ? 6.345 -21.403 -11.637 1.00 74.81 177 GLY A N 1
ATOM 1381 C CA . GLY A 1 177 ? 5.655 -21.092 -10.397 1.00 74.81 177 GLY A CA 1
ATOM 1382 C C . GLY A 1 177 ? 4.209 -21.559 -10.447 1.00 74.81 177 GLY A C 1
ATOM 1383 O O . GLY A 1 177 ? 3.595 -21.620 -11.506 1.00 74.81 177 GLY A O 1
ATOM 1384 N N . LEU A 1 178 ? 3.645 -21.857 -9.277 1.00 71.38 178 LEU A N 1
ATOM 1385 C CA . LEU A 1 178 ? 2.265 -22.340 -9.143 1.00 71.38 178 LEU A CA 1
ATOM 1386 C C . LEU A 1 178 ? 1.197 -21.304 -9.559 1.00 71.38 178 LEU A C 1
ATOM 1388 O O . LEU A 1 178 ? 0.043 -21.667 -9.740 1.00 71.38 178 LEU A O 1
ATOM 1392 N N . LEU A 1 179 ? 1.554 -20.018 -9.685 1.00 70.75 179 LEU A N 1
ATOM 1393 C CA . LEU A 1 179 ? 0.621 -18.899 -9.895 1.00 70.75 179 LEU A CA 1
ATOM 1394 C C . LEU A 1 179 ? 1.047 -18.005 -11.073 1.00 70.75 179 LEU A C 1
ATOM 1396 O O . LEU A 1 179 ? 1.309 -16.808 -10.920 1.00 70.75 179 LEU A O 1
ATOM 1400 N N . GLY A 1 180 ? 1.112 -18.598 -12.263 1.00 77.12 180 GLY A N 1
ATOM 1401 C CA . GLY A 1 180 ? 1.436 -17.903 -13.510 1.00 77.12 180 GLY A CA 1
ATOM 1402 C C . GLY A 1 180 ? 2.929 -17.874 -13.837 1.00 77.12 180 GLY A C 1
ATOM 1403 O O . GLY A 1 180 ? 3.763 -18.390 -13.095 1.00 77.12 180 GLY A O 1
ATOM 1404 N N . VAL A 1 181 ? 3.253 -17.266 -14.980 1.00 85.00 181 VAL A N 1
ATOM 1405 C CA . VAL A 1 181 ? 4.605 -17.283 -15.547 1.00 85.00 181 VAL A CA 1
ATOM 1406 C C . VAL A 1 181 ? 5.360 -16.027 -15.128 1.00 85.00 181 VAL A C 1
ATOM 1408 O O . VAL A 1 181 ? 4.892 -14.904 -15.346 1.00 85.00 181 VAL A O 1
ATOM 1411 N N . ARG A 1 182 ? 6.533 -16.213 -14.519 1.00 92.31 182 ARG A N 1
ATOM 1412 C CA . ARG A 1 182 ? 7.446 -15.122 -14.166 1.00 92.31 182 ARG A CA 1
ATOM 1413 C C . ARG A 1 182 ? 8.656 -15.163 -15.083 1.00 92.31 182 ARG A C 1
ATOM 1415 O O . ARG A 1 182 ? 9.176 -16.240 -15.362 1.00 92.31 182 ARG A O 1
ATOM 1422 N N . TYR A 1 183 ? 9.118 -13.997 -15.502 1.00 94.94 183 TYR A N 1
ATOM 1423 C CA . TYR A 1 183 ? 10.312 -13.857 -16.321 1.00 94.94 183 TYR A CA 1
ATOM 1424 C C . TYR A 1 183 ? 11.350 -13.053 -15.553 1.00 94.94 183 TYR A C 1
ATOM 1426 O O . TYR A 1 183 ? 11.030 -12.059 -14.898 1.00 94.94 183 TYR A O 1
ATOM 1434 N N . VAL A 1 184 ? 12.597 -13.501 -15.619 1.00 96.75 184 VAL A N 1
ATOM 1435 C CA . VAL A 1 184 ? 13.755 -12.772 -15.104 1.00 96.75 184 VAL A CA 1
ATOM 1436 C C . VAL A 1 184 ? 14.565 -12.289 -16.291 1.00 96.75 184 VAL A C 1
ATOM 1438 O O . VAL A 1 184 ? 14.992 -13.102 -17.112 1.00 96.75 184 VAL A O 1
ATOM 1441 N N . TYR A 1 185 ? 14.811 -10.983 -16.344 1.00 97.75 185 TYR A N 1
ATOM 1442 C CA . TYR A 1 185 ? 15.681 -10.368 -17.339 1.00 97.75 185 TYR A CA 1
ATOM 1443 C C . TYR A 1 185 ? 17.063 -10.145 -16.736 1.00 97.75 185 TYR A C 1
ATOM 1445 O O . TYR A 1 185 ? 17.186 -9.632 -15.620 1.00 97.75 185 TYR A O 1
ATOM 1453 N N . PHE A 1 186 ? 18.118 -10.515 -17.452 1.00 98.00 186 PHE A N 1
ATOM 1454 C CA . PHE A 1 186 ? 19.495 -10.362 -16.991 1.00 98.00 186 PHE A CA 1
ATOM 1455 C C . PHE A 1 186 ? 20.416 -9.861 -18.100 1.00 98.00 186 PHE A C 1
ATOM 1457 O O . PHE A 1 186 ? 20.193 -10.086 -19.290 1.00 98.00 186 PHE A O 1
ATOM 1464 N N . CYS A 1 187 ? 21.467 -9.151 -17.694 1.00 97.94 187 CYS A N 1
ATOM 1465 C CA . CYS A 1 187 ? 22.443 -8.582 -18.616 1.00 97.94 187 CYS A CA 1
ATOM 1466 C C . CYS A 1 187 ? 23.215 -9.701 -19.342 1.00 97.94 187 CYS A C 1
ATOM 1468 O O . CYS A 1 187 ? 23.729 -10.599 -18.667 1.00 97.94 187 CYS A O 1
ATOM 1470 N N . PRO A 1 188 ? 23.371 -9.648 -20.678 1.00 97.69 188 PRO A N 1
ATOM 1471 C CA . PRO A 1 188 ? 24.137 -10.657 -21.407 1.00 97.69 188 PRO A CA 1
ATOM 1472 C C . PRO A 1 188 ? 25.628 -10.658 -21.042 1.00 97.69 188 PRO A C 1
ATOM 1474 O O . PRO A 1 188 ? 26.243 -11.720 -21.013 1.00 97.69 188 PRO A O 1
ATOM 1477 N N . SER A 1 189 ? 26.193 -9.500 -20.689 1.00 97.81 189 SER A N 1
ATOM 1478 C CA . SER A 1 189 ? 27.620 -9.360 -20.373 1.00 97.81 189 SER A CA 1
ATOM 1479 C C . SER A 1 189 ? 27.966 -9.852 -18.966 1.00 97.81 189 SER A C 1
ATOM 1481 O O . SER A 1 189 ? 28.867 -10.669 -18.796 1.00 97.81 189 SER A O 1
ATOM 1483 N N . CYS A 1 190 ? 27.258 -9.376 -17.934 1.00 98.00 190 CYS A N 1
ATOM 1484 C CA . CYS A 1 190 ? 27.602 -9.679 -16.536 1.00 98.00 190 CYS A CA 1
ATOM 1485 C C . CYS A 1 190 ? 26.673 -10.693 -15.853 1.00 98.00 190 CYS A C 1
ATOM 1487 O O . CYS A 1 190 ? 26.963 -11.120 -14.737 1.00 98.00 190 CYS A O 1
ATOM 1489 N N . ARG A 1 191 ? 25.566 -11.087 -16.500 1.00 97.81 191 ARG A N 1
ATOM 1490 C CA . ARG A 1 191 ? 24.554 -12.042 -16.003 1.00 97.81 191 ARG A CA 1
ATOM 1491 C C . ARG A 1 191 ? 23.813 -11.633 -14.723 1.00 97.81 191 ARG A C 1
ATOM 1493 O O . ARG A 1 191 ? 23.067 -12.438 -14.174 1.00 97.81 191 ARG A O 1
ATOM 1500 N N . LYS A 1 192 ? 23.972 -10.391 -14.256 1.00 97.44 192 LYS A N 1
ATOM 1501 C CA . LYS A 1 192 ? 23.197 -9.851 -13.130 1.00 97.44 192 LYS A CA 1
ATOM 1502 C C . LYS A 1 192 ? 21.769 -9.507 -13.561 1.00 97.44 192 LYS A C 1
ATOM 1504 O O . LYS A 1 192 ? 21.534 -9.122 -14.709 1.00 97.44 192 LYS A O 1
ATOM 1509 N N . VAL A 1 193 ? 20.833 -9.653 -12.626 1.00 97.75 193 VAL A N 1
ATOM 1510 C CA . VAL A 1 193 ? 19.400 -9.406 -12.836 1.00 97.75 193 VAL A CA 1
ATOM 1511 C C . VAL A 1 193 ? 19.147 -7.914 -13.054 1.00 97.75 193 VAL A C 1
ATOM 1513 O O . VAL A 1 193 ? 19.631 -7.077 -12.292 1.00 97.75 193 VAL A O 1
ATOM 1516 N N . LEU A 1 194 ? 18.399 -7.594 -14.109 1.00 96.62 194 LEU A N 1
ATOM 1517 C CA . LEU A 1 194 ? 17.988 -6.237 -14.481 1.00 96.62 194 LEU A CA 1
ATOM 1518 C C . LEU A 1 194 ? 16.541 -5.942 -14.083 1.00 96.62 194 LEU A C 1
ATOM 1520 O O . LEU A 1 194 ? 16.197 -4.796 -13.822 1.00 96.62 194 LEU A O 1
ATOM 1524 N N . GLY A 1 195 ? 15.698 -6.971 -14.023 1.00 95.25 195 GLY A N 1
ATOM 1525 C CA . GLY A 1 195 ? 14.303 -6.833 -13.636 1.00 95.25 195 GLY A CA 1
ATOM 1526 C C . GLY A 1 195 ? 13.566 -8.163 -13.667 1.00 95.25 195 GLY A C 1
ATOM 1527 O O . GLY A 1 195 ? 14.084 -9.177 -14.144 1.00 95.25 195 GLY A O 1
ATOM 1528 N N . MET A 1 196 ? 12.341 -8.144 -13.155 1.00 94.75 196 MET A N 1
ATOM 1529 C CA . MET A 1 196 ? 11.429 -9.282 -13.172 1.00 94.75 196 MET A CA 1
ATOM 1530 C C . MET A 1 196 ? 10.066 -8.821 -13.674 1.00 94.75 196 MET A C 1
ATOM 1532 O O . MET A 1 196 ? 9.589 -7.761 -13.272 1.00 94.75 196 MET A O 1
ATOM 1536 N N . SER A 1 197 ? 9.430 -9.620 -14.525 1.00 91.00 197 SER A N 1
ATOM 1537 C CA . SER A 1 197 ? 8.028 -9.432 -14.894 1.00 91.00 197 SER A CA 1
ATOM 1538 C C . SER A 1 197 ? 7.205 -10.630 -14.438 1.00 91.00 197 SER A C 1
ATOM 1540 O O . SER A 1 197 ? 7.675 -11.769 -14.370 1.00 91.00 197 SER A O 1
ATOM 1542 N N . HIS A 1 198 ? 5.947 -10.369 -14.103 1.00 87.50 198 HIS A N 1
ATOM 1543 C CA . HIS A 1 198 ? 4.959 -11.404 -13.842 1.00 87.50 198 HIS A CA 1
ATOM 1544 C C . HIS A 1 198 ? 3.840 -11.220 -14.848 1.00 87.50 198 HIS A C 1
ATOM 1546 O O . HIS A 1 198 ? 3.150 -10.202 -14.841 1.00 87.50 198 HIS A O 1
ATOM 1552 N N . ARG A 1 199 ? 3.657 -12.207 -15.723 1.00 78.06 199 ARG A N 1
ATOM 1553 C CA . ARG A 1 199 ? 2.469 -12.255 -16.562 1.00 78.06 199 ARG A CA 1
ATOM 1554 C C . ARG A 1 199 ? 1.407 -13.016 -15.786 1.00 78.06 199 ARG A C 1
ATOM 1556 O O . ARG A 1 199 ? 1.464 -14.243 -15.682 1.00 78.06 199 ARG A O 1
ATOM 1563 N N . GLN A 1 200 ? 0.442 -12.283 -15.237 1.00 72.88 200 GLN A N 1
ATOM 1564 C CA . GLN A 1 200 ? -0.808 -12.892 -14.804 1.00 72.88 200 GLN A CA 1
ATOM 1565 C C . GLN A 1 200 ? -1.464 -13.490 -16.050 1.00 72.88 200 GLN A C 1
ATOM 1567 O O . GLN A 1 200 ? -1.960 -12.777 -16.920 1.00 72.88 200 GLN A O 1
ATOM 1572 N N . GLY A 1 201 ? -1.374 -14.812 -16.196 1.00 59.84 201 GLY A N 1
ATOM 1573 C CA . GLY A 1 201 ? -2.194 -15.515 -17.167 1.00 59.84 201 GLY A CA 1
ATOM 1574 C C . GLY A 1 201 ? -3.642 -15.341 -16.735 1.00 59.84 201 GLY A C 1
ATOM 1575 O O . GLY A 1 201 ? -4.000 -15.768 -15.640 1.00 59.84 201 GLY A O 1
ATOM 1576 N N . TYR A 1 202 ? -4.462 -14.696 -17.563 1.00 53.22 202 TYR A N 1
ATOM 1577 C CA . TYR A 1 202 ? -5.909 -14.780 -17.424 1.00 53.22 202 TYR A CA 1
ATOM 1578 C C . TYR A 1 202 ? -6.294 -16.242 -17.683 1.00 53.22 202 TYR A C 1
ATOM 1580 O O . TYR A 1 202 ? -6.439 -16.655 -18.832 1.00 53.22 202 TYR A O 1
ATOM 1588 N N . LEU A 1 203 ? -6.388 -17.054 -16.629 1.00 48.34 203 LEU A N 1
ATOM 1589 C CA . LEU A 1 203 ? -7.079 -18.337 -16.698 1.00 48.34 203 LEU A CA 1
ATOM 1590 C C . LEU A 1 203 ? -8.575 -18.032 -16.847 1.00 48.34 203 LEU A C 1
ATOM 1592 O O . LEU A 1 203 ? -9.278 -17.823 -15.864 1.00 48.34 203 LEU A O 1
ATOM 1596 N N . LEU A 1 204 ? -9.041 -17.958 -18.095 1.00 40.84 204 LEU A N 1
ATOM 1597 C CA . LEU A 1 204 ? -10.379 -18.421 -18.447 1.00 40.84 204 LEU A CA 1
ATOM 1598 C C . LEU A 1 204 ? -10.271 -19.943 -18.589 1.00 40.84 204 LEU A C 1
ATOM 1600 O O . LEU A 1 204 ? -9.925 -20.447 -19.656 1.00 40.84 204 LEU A O 1
ATOM 1604 N N . SER A 1 205 ? -10.494 -20.659 -17.493 1.00 41.41 205 SER A N 1
ATOM 1605 C CA . SER A 1 205 ? -10.819 -22.088 -17.492 1.00 41.41 205 SER A CA 1
ATOM 1606 C C . SER A 1 205 ? -11.922 -22.323 -16.482 1.00 41.41 205 SER A C 1
ATOM 1608 O O . SER A 1 205 ? -11.687 -21.918 -15.319 1.00 41.41 205 SER A O 1
#

Foldseek 3Di:
DFDDPPRPDPVLSVVLCCVVCPVVVPWAWRDWAAPPPPRPNQFTWTDTLFWIWTHHNPDIDIDGLQQWLAWDKDDDDAQKIWIWTAGPVRPDTDIDIDSDVVVSVVSRVSSQVRHDPPSRVVVVVVVVVVVVVVVVVVVVVCVVPDDPPPDPDVPDFDADPPPRHGPPDWDWDWDDDPQAIKIWTAGPPPRDTPDIDGDRPPPPD

pLDDT: mean 74.24, std 15.19, range [31.11, 98.0]